Protein AF-0000000075185685 (afdb_homodimer)

Radius of gyration: 18.87 Å; Cα contacts (8 Å, |Δi|>4): 1061; chains: 2; bounding box: 42×55×48 Å

Foldseek 3Di:
DAPDDFDWAWAWAADPVGHIDTPDIDTFDKDADVQWVQKIKTWRFKFAAAPVGPVRVDPDGRSPDFFDCVAQNRQHHQHIKTKMKMKGDAFIKFFFKWGQWFKKKFWADAKKWKAFPVGDIDIDGDGGDIDGDRGGTIMMTRNHRHHMTMIMMMTGHHQADDDPNDGDHIDTHD/DAPDDFDWAWAWAADPVGHIDTPDIDTFDKDADVQWVQKIKTWRFKFAAAPVGPVRVDPDGRSPDFFDCVAQNRQHHQHIKTKMKMKGDAFIKFFFKWGQWFKKKFWADAKKWKAFPVGDIDIDGDGGDIDGDRGGTIMMTRNGRHHMTMIMMMTGHHQADDDPNDGDHIDTHD

Structure (mmCIF, N/CA/C/O backbone):
data_AF-0000000075185685-model_v1
#
loop_
_entity.id
_entity.type
_entity.pdbx_description
1 polymer 'Cupin 2 conserved barrel domain-containing protein'
#
loop_
_atom_site.group_PDB
_atom_site.id
_atom_site.type_symbol
_atom_site.label_atom_id
_atom_site.label_alt_id
_atom_site.label_comp_id
_atom_site.label_asym_id
_atom_site.label_entity_id
_atom_site.label_seq_id
_atom_site.pdbx_PDB_ins_code
_atom_site.Cartn_x
_atom_site.Cartn_y
_atom_site.Cartn_z
_atom_site.occupancy
_atom_site.B_iso_or_equiv
_atom_site.auth_seq_id
_atom_site.auth_comp_id
_atom_site.auth_asym_id
_atom_site.auth_atom_id
_atom_site.pdbx_PDB_model_num
ATOM 1 N N . MET A 1 1 ? -21.812 -13.312 0.637 1 42.25 1 MET A N 1
ATOM 2 C CA . MET A 1 1 ? -21.281 -11.953 0.759 1 42.25 1 MET A CA 1
ATOM 3 C C . MET A 1 1 ? -20.312 -11.852 1.931 1 42.25 1 MET A C 1
ATOM 5 O O . MET A 1 1 ? -20.469 -12.539 2.938 1 42.25 1 MET A O 1
ATOM 9 N N . SER A 1 2 ? -19 -11.391 1.618 1 53.78 2 SER A N 1
ATOM 10 C CA . SER A 1 2 ? -18.062 -11.32 2.725 1 53.78 2 SER A CA 1
ATOM 11 C C . SER A 1 2 ? -18.656 -10.602 3.926 1 53.78 2 SER A C 1
ATOM 13 O O . SER A 1 2 ? -19.391 -9.617 3.77 1 53.78 2 SER A O 1
ATOM 15 N N . GLU A 1 3 ? -18.875 -11.219 5.023 1 59.78 3 GLU A N 1
ATOM 16 C CA . GLU A 1 3 ? -19.234 -10.656 6.324 1 59.78 3 GLU A CA 1
ATOM 17 C C . GLU A 1 3 ? -18.297 -9.508 6.699 1 59.78 3 GLU A C 1
ATOM 19 O O . GLU A 1 3 ? -18.531 -8.797 7.676 1 59.78 3 GLU A O 1
ATOM 24 N N . ALA A 1 4 ? -17.297 -9.422 5.77 1 64.69 4 ALA A N 1
ATOM 25 C CA . ALA A 1 4 ? -16.344 -8.406 6.23 1 64.69 4 ALA A CA 1
ATOM 26 C C . ALA A 1 4 ? -16.906 -7 6.02 1 64.69 4 ALA A C 1
ATOM 28 O O . ALA A 1 4 ? -17.672 -6.762 5.078 1 64.69 4 ALA A O 1
ATOM 29 N N . SER A 1 5 ? -16.797 -6.156 6.969 1 77.81 5 SER A N 1
ATOM 30 C CA . SER A 1 5 ? -17.25 -4.77 6.969 1 77.81 5 SER A CA 1
ATOM 31 C C . SER A 1 5 ? -16.828 -4.047 5.695 1 77.81 5 SER A C 1
ATOM 33 O O . SER A 1 5 ? -15.766 -4.332 5.137 1 77.81 5 SER A O 1
ATOM 35 N N . GLN A 1 6 ? -17.703 -3.234 5.215 1 92.56 6 GLN A N 1
ATOM 36 C CA . GLN A 1 6 ? -17.375 -2.406 4.059 1 92.56 6 GLN A CA 1
ATOM 37 C C . GLN A 1 6 ? -16.188 -1.508 4.348 1 92.56 6 GLN A C 1
ATOM 39 O O . GLN A 1 6 ? -16.047 -0.982 5.457 1 92.56 6 GLN A O 1
ATOM 44 N N . ILE A 1 7 ? -15.266 -1.51 3.412 1 96.31 7 ILE A N 1
ATOM 45 C CA . ILE A 1 7 ? -14.117 -0.63 3.6 1 96.31 7 ILE A CA 1
ATOM 46 C C . ILE A 1 7 ? -14.258 0.596 2.699 1 96.31 7 ILE A C 1
ATOM 48 O O . ILE A 1 7 ? -14.93 0.544 1.668 1 96.31 7 ILE A O 1
ATOM 52 N N . ARG A 1 8 ? -13.609 1.706 3.135 1 98.38 8 ARG A N 1
ATOM 53 C CA . ARG A 1 8 ? -13.766 3.006 2.486 1 98.38 8 ARG A CA 1
ATOM 54 C C . ARG A 1 8 ? -12.461 3.445 1.829 1 98.38 8 ARG A C 1
ATOM 56 O O . ARG A 1 8 ? -11.375 3.041 2.254 1 98.38 8 ARG A O 1
ATOM 63 N N . ARG A 1 9 ? -12.648 4.23 0.804 1 98.81 9 ARG A N 1
ATOM 64 C CA . ARG A 1 9 ? -11.594 5.027 0.184 1 98.81 9 ARG A CA 1
ATOM 65 C C . ARG A 1 9 ? -11.844 6.52 0.39 1 98.81 9 ARG A C 1
ATOM 67 O O . ARG A 1 9 ? -12.914 7.027 0.046 1 98.81 9 ARG A O 1
ATOM 74 N N . ILE A 1 10 ? -10.93 7.145 0.948 1 98.88 10 ILE A N 1
ATOM 75 C CA . ILE A 1 10 ? -10.977 8.594 1.14 1 98.88 10 ILE A CA 1
ATOM 76 C C . ILE A 1 10 ? -9.914 9.258 0.273 1 98.88 10 ILE A C 1
ATOM 78 O O . ILE A 1 10 ? -8.727 8.945 0.379 1 98.88 10 ILE A O 1
ATOM 82 N N . VAL A 1 11 ? -10.344 10.195 -0.604 1 98.88 11 VAL A N 1
ATOM 83 C CA . VAL A 1 11 ? -9.422 10.891 -1.498 1 98.88 11 VAL A CA 1
ATOM 84 C C . VAL A 1 11 ? -9.32 12.359 -1.096 1 98.88 11 VAL A C 1
ATOM 86 O O . VAL A 1 11 ? -10.336 13.031 -0.898 1 98.88 11 VAL A O 1
ATOM 89 N N . THR A 1 12 ? -8.109 12.859 -0.956 1 98.81 12 THR A N 1
ATOM 90 C CA . THR A 1 12 ? -7.914 14.258 -0.604 1 98.81 12 THR A CA 1
ATOM 91 C C . THR A 1 12 ? -7.68 15.102 -1.853 1 98.81 12 THR A C 1
ATOM 93 O O . THR A 1 12 ? -7.469 14.562 -2.941 1 98.81 12 THR A O 1
ATOM 96 N N . CYS A 1 13 ? -7.777 16.328 -1.679 1 98.12 13 CYS A N 1
ATOM 97 C CA . CYS A 1 13 ? -7.508 17.328 -2.713 1 98.12 13 CYS A CA 1
ATOM 98 C C . CYS A 1 13 ? -7.215 18.688 -2.096 1 98.12 13 CYS A C 1
ATOM 100 O O . CYS A 1 13 ? -6.836 18.781 -0.926 1 98.12 13 CYS A O 1
ATOM 102 N N . HIS A 1 14 ? -7.223 19.703 -2.924 1 97.88 14 HIS A N 1
ATOM 103 C CA . HIS A 1 14 ? -7.086 21.094 -2.49 1 97.88 14 HIS A CA 1
ATOM 104 C C . HIS A 1 14 ? -8.234 21.953 -3.016 1 97.88 14 HIS A C 1
ATOM 106 O O . HIS A 1 14 ? -8.703 21.75 -4.141 1 97.88 14 HIS A O 1
ATOM 112 N N . ASP A 1 15 ? -8.656 22.906 -2.223 1 95.75 15 ASP A N 1
ATOM 113 C CA . ASP A 1 15 ? -9.633 23.859 -2.721 1 95.75 15 ASP A CA 1
ATOM 114 C C . ASP A 1 15 ? -8.961 24.953 -3.561 1 95.75 15 ASP A C 1
ATOM 116 O O . ASP A 1 15 ? -7.766 24.875 -3.838 1 95.75 15 ASP A O 1
ATOM 120 N N . SER A 1 16 ? -9.742 25.906 -4.008 1 94.12 16 SER A N 1
ATOM 121 C CA . SER A 1 16 ? -9.234 26.906 -4.938 1 94.12 16 SER A CA 1
ATOM 122 C C . SER A 1 16 ? -8.164 27.781 -4.289 1 94.12 16 SER A C 1
ATOM 124 O O . SER A 1 16 ? -7.367 28.422 -4.984 1 94.12 16 SER A O 1
ATOM 126 N N . GLY A 1 17 ? -8.133 27.812 -2.973 1 94.5 17 GLY A N 1
ATOM 127 C CA . GLY A 1 17 ? -7.129 28.578 -2.254 1 94.5 17 GLY A CA 1
ATOM 128 C C . GLY A 1 17 ? -5.898 27.766 -1.895 1 94.5 17 GLY A C 1
ATOM 129 O O . GLY A 1 17 ? -4.961 28.297 -1.287 1 94.5 17 GLY A O 1
ATOM 130 N N . GLY A 1 18 ? -5.898 26.516 -2.195 1 95.69 18 GLY A N 1
ATOM 131 C CA . GLY A 1 18 ? -4.75 25.672 -1.921 1 95.69 18 GLY A CA 1
ATOM 132 C C . GLY A 1 18 ? -4.836 24.969 -0.583 1 95.69 18 GLY A C 1
ATOM 133 O O . GLY A 1 18 ? -3.883 24.312 -0.159 1 95.69 18 GLY A O 1
ATOM 134 N N . GLN A 1 19 ? -5.906 25.094 0.029 1 97 19 GLN A N 1
ATOM 135 C CA . GLN A 1 19 ? -6.094 24.422 1.307 1 97 19 GLN A CA 1
ATOM 136 C C . GLN A 1 19 ? -6.496 22.969 1.101 1 97 19 GLN A C 1
ATOM 138 O O . GLN A 1 19 ? -7.383 22.672 0.298 1 97 19 GLN A O 1
ATOM 143 N N . GLY A 1 20 ? -5.793 22.062 1.793 1 97.5 20 GLY A N 1
ATOM 144 C CA . GLY A 1 20 ? -6.133 20.656 1.705 1 97.5 20 GLY A CA 1
ATOM 145 C C . GLY A 1 20 ? -7.523 20.344 2.221 1 97.5 20 GLY A C 1
ATOM 146 O O . GLY A 1 20 ? -7.957 20.891 3.236 1 97.5 20 GLY A O 1
ATOM 147 N N . THR A 1 21 ? -8.195 19.516 1.523 1 97.94 21 THR A N 1
ATOM 148 C CA . THR A 1 21 ? -9.547 19.094 1.884 1 97.94 21 THR A CA 1
ATOM 149 C C . THR A 1 21 ? -9.852 17.703 1.341 1 97.94 21 THR A C 1
ATOM 151 O O . THR A 1 21 ? -8.938 16.984 0.915 1 97.94 21 THR A O 1
ATOM 154 N N . ILE A 1 22 ? -11.148 17.234 1.519 1 98.56 22 ILE A N 1
ATOM 155 C CA . ILE A 1 22 ? -11.562 15.906 1.097 1 98.56 22 ILE A CA 1
ATOM 156 C C . ILE A 1 22 ? -12.289 15.992 -0.244 1 98.56 22 ILE A C 1
ATOM 158 O O . ILE A 1 22 ? -13.227 16.766 -0.398 1 98.56 22 ILE A O 1
ATOM 162 N N . GLN A 1 23 ? -11.805 15.258 -1.204 1 98.06 23 GLN A N 1
ATOM 163 C CA . GLN A 1 23 ? -12.469 15.164 -2.498 1 98.06 23 GLN A CA 1
ATOM 164 C C . GLN A 1 23 ? -13.641 14.18 -2.443 1 98.06 23 GLN A C 1
ATOM 166 O O . GLN A 1 23 ? -14.711 14.453 -2.977 1 98.06 23 GLN A O 1
ATOM 171 N N . SER A 1 24 ? -13.438 13.023 -1.88 1 98.5 24 SER A N 1
ATOM 172 C CA . SER A 1 24 ? -14.477 12.008 -1.771 1 98.5 24 SER A CA 1
ATOM 173 C C . SER A 1 24 ? -14.203 11.062 -0.609 1 98.5 24 SER A C 1
ATOM 175 O O . SER A 1 24 ? -13.055 10.93 -0.164 1 98.5 24 SER A O 1
ATOM 177 N N . ASP A 1 25 ? -15.172 10.531 -0.014 1 98.56 25 ASP A N 1
ATOM 178 C CA . ASP A 1 25 ? -15.227 9.508 1.021 1 98.56 25 ASP A CA 1
ATOM 179 C C . ASP A 1 25 ? -16.359 8.516 0.751 1 98.56 25 ASP A C 1
ATOM 181 O O . ASP A 1 25 ? -17.531 8.812 1.008 1 98.56 25 ASP A O 1
ATOM 185 N N . ALA A 1 26 ? -15.961 7.348 0.206 1 98.12 26 ALA A N 1
ATOM 186 C CA . ALA A 1 26 ? -16.984 6.426 -0.27 1 98.12 26 ALA A CA 1
ATOM 187 C C . ALA A 1 26 ? -16.578 4.973 -0.042 1 98.12 26 ALA A C 1
ATOM 189 O O . ALA A 1 26 ? -15.383 4.664 0.012 1 98.12 26 ALA A O 1
ATOM 190 N N . VAL A 1 27 ? -17.594 4.145 0.098 1 97.56 27 VAL A N 1
ATOM 191 C CA . VAL A 1 27 ? -17.344 2.713 0.204 1 97.56 27 VAL A CA 1
ATOM 192 C C . VAL A 1 27 ? -16.797 2.186 -1.123 1 97.56 27 VAL A C 1
ATOM 194 O O . VAL A 1 27 ? -17.188 2.666 -2.191 1 97.56 27 VAL A O 1
ATOM 197 N N . LEU A 1 28 ? -15.883 1.23 -1.03 1 97.56 28 LEU A N 1
ATOM 198 C CA . LEU A 1 28 ? -15.328 0.631 -2.236 1 97.56 28 LEU A CA 1
ATOM 199 C C . LEU A 1 28 ? -16.391 -0.179 -2.98 1 97.56 28 LEU A C 1
ATOM 201 O O . LEU A 1 28 ? -17.25 -0.8 -2.357 1 97.56 28 LEU A O 1
ATOM 205 N N . GLN A 1 29 ? -16.266 -0.154 -4.25 1 95.19 29 GLN A N 1
ATOM 206 C CA . GLN A 1 29 ? -17.125 -0.96 -5.109 1 95.19 29 GLN A CA 1
ATOM 207 C C . GLN A 1 29 ? -16.422 -2.248 -5.535 1 95.19 29 GLN A C 1
ATOM 209 O O . GLN A 1 29 ? -15.414 -2.209 -6.242 1 95.19 29 GLN A O 1
ATOM 214 N N . TRP A 1 30 ? -17.047 -3.361 -5.184 1 96.69 30 TRP A N 1
ATOM 215 C CA . TRP A 1 30 ? -16.422 -4.66 -5.406 1 96.69 30 TRP A CA 1
ATOM 216 C C . TRP A 1 30 ? -16.953 -5.312 -6.68 1 96.69 30 TRP A C 1
ATOM 218 O O . TRP A 1 30 ? -18.125 -5.148 -7.023 1 96.69 30 TRP A O 1
ATOM 228 N N . ALA A 1 31 ? -16.062 -6 -7.352 1 96.12 31 ALA A N 1
ATOM 229 C CA . ALA A 1 31 ? -16.422 -6.84 -8.492 1 96.12 31 ALA A CA 1
ATOM 230 C C . ALA A 1 31 ? -15.742 -8.203 -8.406 1 96.12 31 ALA A C 1
ATOM 232 O O . ALA A 1 31 ? -14.625 -8.312 -7.895 1 96.12 31 ALA A O 1
ATOM 233 N N . ASP A 1 32 ? -16.391 -9.203 -8.945 1 96.38 32 ASP A N 1
ATOM 234 C CA . ASP A 1 32 ? -15.797 -10.531 -9 1 96.38 32 ASP A CA 1
ATOM 235 C C . ASP A 1 32 ? -14.555 -10.539 -9.883 1 96.38 32 ASP A C 1
ATOM 237 O O . ASP A 1 32 ? -14.516 -9.852 -10.906 1 96.38 32 ASP A O 1
ATOM 241 N N . ILE A 1 33 ? -13.555 -11.281 -9.414 1 95.69 33 ILE A N 1
ATOM 242 C CA . ILE A 1 33 ? -12.414 -11.562 -10.281 1 95.69 33 ILE A CA 1
ATOM 243 C C . ILE A 1 33 ? -12.727 -12.75 -11.188 1 95.69 33 ILE A C 1
ATOM 245 O O . ILE A 1 33 ? -12.836 -13.883 -10.719 1 95.69 33 ILE A O 1
ATOM 249 N N . PRO A 1 34 ? -12.82 -12.57 -12.422 1 91.44 34 PRO A N 1
ATOM 250 C CA . PRO A 1 34 ? -13.383 -13.602 -13.297 1 91.44 34 PRO A CA 1
ATOM 251 C C . PRO A 1 34 ? -12.609 -14.914 -13.219 1 91.44 34 PRO A C 1
ATOM 253 O O . PRO A 1 34 ? -13.211 -15.992 -13.242 1 91.44 34 PRO A O 1
ATOM 256 N N . VAL A 1 35 ? -11.344 -14.922 -13.055 1 92.31 35 VAL A N 1
ATOM 257 C CA . VAL A 1 35 ? -10.539 -16.141 -13.141 1 92.31 35 VAL A CA 1
ATOM 258 C C . VAL A 1 35 ? -10.336 -16.719 -11.75 1 92.31 35 VAL A C 1
ATOM 260 O O . VAL A 1 35 ? -9.594 -17.688 -11.578 1 92.31 35 VAL A O 1
ATOM 263 N N . VAL A 1 36 ? -10.922 -16.156 -10.742 1 96.06 36 VAL A N 1
ATOM 264 C CA . VAL A 1 36 ? -10.781 -16.609 -9.359 1 96.06 36 VAL A CA 1
ATOM 265 C C . VAL A 1 36 ? -12.164 -16.875 -8.766 1 96.06 36 VAL A C 1
ATOM 267 O O . VAL A 1 36 ? -12.844 -15.953 -8.32 1 96.06 36 VAL A O 1
ATOM 270 N N . GLN A 1 37 ? -12.57 -18.172 -8.695 1 95.94 37 GLN A N 1
ATOM 271 C CA . GLN A 1 37 ? -13.797 -18.5 -7.98 1 95.94 37 GLN A CA 1
ATOM 272 C C . GLN A 1 37 ? -13.688 -18.109 -6.504 1 95.94 37 GLN A C 1
ATOM 274 O O . GLN A 1 37 ? -12.75 -18.531 -5.816 1 95.94 37 GLN A O 1
ATOM 279 N N . GLY A 1 38 ? -14.578 -17.266 -6.07 1 97.06 38 GLY A N 1
ATOM 280 C CA . GLY A 1 38 ? -14.539 -16.844 -4.684 1 97.06 38 GLY A CA 1
ATOM 281 C C . GLY A 1 38 ? -13.602 -15.664 -4.449 1 97.06 38 GLY A C 1
ATOM 282 O O . GLY A 1 38 ? -13.203 -15.406 -3.316 1 97.06 38 GLY A O 1
ATOM 283 N N . GLY A 1 39 ? -13.195 -15.055 -5.523 1 97.5 39 GLY A N 1
ATOM 284 C CA . GLY A 1 39 ? -12.352 -13.875 -5.426 1 97.5 39 GLY A CA 1
ATOM 285 C C . GLY A 1 39 ? -13.039 -12.602 -5.879 1 97.5 39 GLY A C 1
ATOM 286 O O . GLY A 1 39 ? -13.789 -12.609 -6.859 1 97.5 39 GLY A O 1
ATOM 287 N N . ARG A 1 40 ? -12.867 -11.492 -5.176 1 97 40 ARG A N 1
ATOM 288 C CA . ARG A 1 40 ? -13.352 -10.18 -5.59 1 97 40 ARG A CA 1
ATOM 289 C C . ARG A 1 40 ? -12.281 -9.109 -5.367 1 97 40 ARG A C 1
ATOM 291 O O . ARG A 1 40 ? -11.391 -9.281 -4.535 1 97 40 ARG A O 1
ATOM 298 N N . ALA A 1 41 ? -12.391 -8.078 -6.148 1 97.56 41 ALA A N 1
ATOM 299 C CA . ALA A 1 41 ? -11.445 -6.969 -6.043 1 97.56 41 ALA A CA 1
ATOM 300 C C . ALA A 1 41 ? -12.164 -5.625 -6.141 1 97.56 41 ALA A C 1
ATOM 302 O O . ALA A 1 41 ? -13.273 -5.547 -6.66 1 97.56 41 ALA A O 1
ATOM 303 N N . ALA A 1 42 ? -11.625 -4.598 -5.586 1 97.75 42 ALA A N 1
ATOM 304 C CA . ALA A 1 42 ? -12.086 -3.217 -5.664 1 97.75 42 ALA A CA 1
ATOM 305 C C . ALA A 1 42 ? -10.922 -2.26 -5.902 1 97.75 42 ALA A C 1
ATOM 307 O O . ALA A 1 42 ? -9.984 -2.205 -5.105 1 97.75 42 ALA A O 1
ATOM 308 N N . PRO A 1 43 ? -10.984 -1.507 -6.996 1 98.25 43 PRO A N 1
ATOM 309 C CA . PRO A 1 43 ? -9.906 -0.547 -7.25 1 98.25 43 PRO A CA 1
ATOM 310 C C . PRO A 1 43 ? -9.883 0.592 -6.23 1 98.25 43 PRO A C 1
ATOM 312 O O . PRO A 1 43 ? -10.938 1.062 -5.797 1 98.25 43 PRO A O 1
ATOM 315 N N . ILE A 1 44 ? -8.75 1.011 -5.852 1 98.88 44 ILE A N 1
ATOM 316 C CA . ILE A 1 44 ? -8.586 2.156 -4.961 1 98.88 44 ILE A CA 1
ATOM 317 C C . ILE A 1 44 ? -8.008 3.336 -5.742 1 98.88 44 ILE A C 1
ATOM 319 O O . ILE A 1 44 ? -8.57 4.434 -5.723 1 98.88 44 ILE A O 1
ATOM 323 N N . TRP A 1 45 ? -6.875 3.105 -6.465 1 98.94 45 TRP A N 1
ATOM 324 C CA . TRP A 1 45 ? -6.254 4.191 -7.219 1 98.94 45 TRP A CA 1
ATOM 325 C C . TRP A 1 45 ? -5.246 3.646 -8.227 1 98.94 45 TRP A C 1
ATOM 327 O O . TRP A 1 45 ? -4.516 2.695 -7.938 1 98.94 45 TRP A O 1
ATOM 337 N N . ARG A 1 46 ? -5.211 4.219 -9.391 1 98.81 46 ARG A N 1
ATOM 338 C CA . ARG A 1 46 ? -4.223 3.9 -10.414 1 98.81 46 ARG A CA 1
ATOM 339 C C . ARG A 1 46 ? -3.504 5.156 -10.891 1 98.81 46 ARG A C 1
ATOM 341 O O . ARG A 1 46 ? -4.133 6.188 -11.125 1 98.81 46 ARG A O 1
ATOM 348 N N . THR A 1 47 ? -2.201 5.066 -10.883 1 98.75 47 THR A N 1
ATOM 349 C CA . THR A 1 47 ? -1.431 6.047 -11.641 1 98.75 47 THR A CA 1
ATOM 350 C C . THR A 1 47 ? -1.025 5.488 -13 1 98.75 47 THR A C 1
ATOM 352 O O . THR A 1 47 ? -0.772 4.289 -13.133 1 98.75 47 THR A O 1
ATOM 355 N N . LEU A 1 48 ? -0.912 6.367 -14.008 1 98.12 48 LEU A N 1
ATOM 356 C CA . LEU A 1 48 ? -0.571 5.926 -15.352 1 98.12 48 LEU A CA 1
ATOM 357 C C . LEU A 1 48 ? 0.641 6.684 -15.883 1 98.12 48 LEU A C 1
ATOM 359 O O . LEU A 1 48 ? 0.791 6.852 -17.094 1 98.12 48 LEU A O 1
ATOM 363 N N . ASP A 1 49 ? 1.4 7.242 -15.031 1 97.5 49 ASP A N 1
ATOM 364 C CA . ASP A 1 49 ? 2.645 7.934 -15.359 1 97.5 49 ASP A CA 1
ATOM 365 C C . ASP A 1 49 ? 3.773 7.504 -14.43 1 97.5 49 ASP A C 1
ATOM 367 O O . ASP A 1 49 ? 3.541 6.797 -13.445 1 97.5 49 ASP A O 1
ATOM 371 N N . SER A 1 50 ? 4.996 7.879 -14.859 1 96.75 50 SER A N 1
ATOM 372 C CA . SER A 1 50 ? 6.172 7.523 -14.07 1 96.75 50 SER A CA 1
ATOM 373 C C . SER A 1 50 ? 6.262 8.367 -12.805 1 96.75 50 SER A C 1
ATOM 375 O O . SER A 1 50 ? 5.367 9.172 -12.523 1 96.75 50 SER A O 1
ATOM 377 N N . LEU A 1 51 ? 7.223 8.047 -11.852 1 97.69 51 LEU A N 1
ATOM 378 C CA . LEU A 1 51 ? 7.512 8.859 -10.672 1 97.69 51 LEU A CA 1
ATOM 379 C C . LEU A 1 51 ? 8.516 9.953 -11 1 97.69 51 LEU A C 1
ATOM 381 O O . LEU A 1 51 ? 9.484 9.719 -11.727 1 97.69 51 LEU A O 1
ATOM 385 N N . PRO A 1 52 ? 8.406 11.062 -10.539 1 98.12 52 PRO A N 1
ATOM 386 C CA . PRO A 1 52 ? 7.297 11.547 -9.719 1 98.12 52 PRO A CA 1
ATOM 387 C C . PRO A 1 52 ? 5.996 11.68 -10.508 1 98.12 52 PRO A C 1
ATOM 389 O O . PRO A 1 52 ? 6 12.18 -11.633 1 98.12 52 PRO A O 1
ATOM 392 N N . THR A 1 53 ? 4.855 11.172 -9.969 1 98.69 53 THR A N 1
ATOM 393 C CA . THR A 1 53 ? 3.555 11.25 -10.617 1 98.69 53 THR A CA 1
ATOM 394 C C . THR A 1 53 ? 2.996 12.672 -10.547 1 98.69 53 THR A C 1
ATOM 396 O O . THR A 1 53 ? 3.332 13.43 -9.633 1 98.69 53 THR A O 1
ATOM 399 N N . ASN A 1 54 ? 2.18 13.023 -11.43 1 98.38 54 ASN A N 1
ATOM 400 C CA . ASN A 1 54 ? 1.535 14.336 -11.422 1 98.38 54 ASN A CA 1
ATOM 401 C C . ASN A 1 54 ? 0.113 14.25 -10.867 1 98.38 54 ASN A C 1
ATOM 403 O O . ASN A 1 54 ? -0.675 15.18 -11.039 1 98.38 54 ASN A O 1
ATOM 407 N N . ASP A 1 55 ? -0.295 13.188 -10.25 1 98.44 55 ASP A N 1
ATOM 408 C CA . ASP A 1 55 ? -1.669 12.969 -9.812 1 98.44 55 ASP A CA 1
ATOM 409 C C . ASP A 1 55 ? -2.094 14.008 -8.773 1 98.44 55 ASP A C 1
ATOM 411 O O . ASP A 1 55 ? -3.285 14.281 -8.617 1 98.44 55 ASP A O 1
ATOM 415 N N . ASN A 1 56 ? -1.156 14.617 -8.062 1 97.94 56 ASN A N 1
ATOM 416 C CA . ASN A 1 56 ? -1.489 15.641 -7.082 1 97.94 56 ASN A CA 1
ATOM 417 C C . ASN A 1 56 ? -2.141 16.859 -7.734 1 97.94 56 ASN A C 1
ATOM 419 O O . ASN A 1 56 ? -2.777 17.656 -7.059 1 97.94 56 ASN A O 1
ATOM 423 N N . ASN A 1 57 ? -1.876 17.016 -9.008 1 97.62 57 ASN A N 1
ATOM 424 C CA . ASN A 1 57 ? -2.346 18.188 -9.719 1 97.62 57 ASN A CA 1
ATOM 425 C C . ASN A 1 57 ? -3.445 17.844 -10.719 1 97.62 57 ASN A C 1
ATOM 427 O O . ASN A 1 57 ? -3.697 18.609 -11.656 1 97.62 57 ASN A O 1
ATOM 431 N N . SER A 1 58 ? -4.023 16.688 -10.578 1 96.25 58 SER A N 1
ATOM 432 C CA . SER A 1 58 ? -5.121 16.234 -11.422 1 96.25 58 SER A CA 1
ATOM 433 C C . SER A 1 58 ? -6.414 16.094 -10.625 1 96.25 58 SER A C 1
ATOM 435 O O . SER A 1 58 ? -6.398 15.617 -9.492 1 96.25 58 SER A O 1
ATOM 437 N N . SER A 1 59 ? -7.504 16.484 -11.125 1 94.69 59 SER A N 1
ATOM 438 C CA . SER A 1 59 ? -8.797 16.312 -10.477 1 94.69 59 SER A CA 1
ATOM 439 C C . SER A 1 59 ? -9.43 14.969 -10.852 1 94.69 59 SER A C 1
ATOM 441 O O . SER A 1 59 ? -10.461 14.586 -10.289 1 94.69 59 SER A O 1
ATOM 443 N N . GLU A 1 60 ? -8.852 14.289 -11.812 1 97.19 60 GLU A N 1
ATOM 444 C CA . GLU A 1 60 ? -9.359 12.977 -12.219 1 97.19 60 GLU A CA 1
ATOM 445 C C . GLU A 1 60 ? -9.305 11.984 -11.062 1 97.19 60 GLU A C 1
ATOM 447 O O . GLU A 1 60 ? -8.336 11.953 -10.305 1 97.19 60 GLU A O 1
ATOM 452 N N . ASP A 1 61 ? -10.406 11.18 -11 1 98.19 61 ASP A N 1
ATOM 453 C CA . ASP A 1 61 ? -10.406 10.109 -10.008 1 98.19 61 ASP A CA 1
ATOM 454 C C . ASP A 1 61 ? -9.602 8.906 -10.5 1 98.19 61 ASP A C 1
ATOM 456 O O . ASP A 1 61 ? -10.062 8.156 -11.359 1 98.19 61 ASP A O 1
ATOM 460 N N . GLY A 1 62 ? -8.484 8.727 -9.938 1 98.5 62 GLY A N 1
ATOM 461 C CA . GLY A 1 62 ? -7.625 7.633 -10.344 1 98.5 62 GLY A CA 1
ATOM 462 C C . GLY A 1 62 ? -8.25 6.266 -10.117 1 98.5 62 GLY A C 1
ATOM 463 O O . GLY A 1 62 ? -7.809 5.273 -10.695 1 98.5 62 GLY A O 1
ATOM 464 N N . GLY A 1 63 ? -9.195 6.195 -9.203 1 98.19 63 GLY A N 1
ATOM 465 C CA . GLY A 1 63 ? -9.891 4.941 -8.961 1 98.19 63 GLY A CA 1
ATOM 466 C C . GLY A 1 63 ? -10.766 4.508 -10.117 1 98.19 63 GLY A C 1
ATOM 467 O O . GLY A 1 63 ? -11.195 3.355 -10.18 1 98.19 63 GLY A O 1
ATOM 468 N N . GLN A 1 64 ? -11.008 5.395 -11.055 1 97.56 64 GLN A N 1
ATOM 469 C CA . GLN A 1 64 ? -11.891 5.105 -12.18 1 97.56 64 GLN A CA 1
ATOM 470 C C . GLN A 1 64 ? -11.094 4.816 -13.445 1 97.56 64 GLN A C 1
ATOM 472 O O . GLN A 1 64 ? -11.672 4.504 -14.492 1 97.56 64 GLN A O 1
ATOM 477 N N . ARG A 1 65 ? -9.773 4.887 -13.391 1 97.94 65 ARG A N 1
ATOM 478 C CA . ARG A 1 65 ? -8.945 4.617 -14.555 1 97.94 65 ARG A CA 1
ATOM 479 C C . ARG A 1 65 ? -8.953 3.133 -14.906 1 97.94 65 ARG A C 1
ATOM 481 O O . ARG A 1 65 ? -8.938 2.283 -14.008 1 97.94 65 ARG A O 1
ATOM 488 N N . SER A 1 66 ? -8.844 2.9 -16.203 1 96.69 66 SER A N 1
ATOM 489 C CA . SER A 1 66 ? -8.812 1.521 -16.672 1 96.69 66 SER A CA 1
ATOM 490 C C . SER A 1 66 ? -7.383 1.074 -16.969 1 96.69 66 SER A C 1
ATOM 492 O O . SER A 1 66 ? -6.523 1.896 -17.297 1 96.69 66 SER A O 1
ATOM 494 N N . LEU A 1 67 ? -7.227 -0.145 -16.828 1 97 67 LEU A N 1
ATOM 495 C CA . LEU A 1 67 ? -5.973 -0.778 -17.219 1 97 67 LEU A CA 1
ATOM 496 C C . LEU A 1 67 ? -6.148 -1.583 -18.5 1 97 67 LEU A C 1
ATOM 498 O O . LEU A 1 67 ? -7.191 -2.209 -18.719 1 97 67 LEU A O 1
ATOM 502 N N . ASP A 1 68 ? -5.137 -1.543 -19.344 1 96.25 68 ASP A N 1
ATOM 503 C CA . ASP A 1 68 ? -5.105 -2.363 -20.562 1 96.25 68 ASP A CA 1
ATOM 504 C C . ASP A 1 68 ? -4.965 -3.844 -20.219 1 96.25 68 ASP A C 1
ATOM 506 O O . ASP A 1 68 ? -3.955 -4.258 -19.641 1 96.25 68 ASP A O 1
ATOM 510 N N . PRO A 1 69 ? -5.926 -4.699 -20.547 1 93.94 69 PRO A N 1
ATOM 511 C CA . PRO A 1 69 ? -5.883 -6.113 -20.172 1 93.94 69 PRO A CA 1
ATOM 512 C C . PRO A 1 69 ? -4.723 -6.863 -20.812 1 93.94 69 PRO A C 1
ATOM 514 O O . PRO A 1 69 ? -4.355 -7.949 -20.375 1 93.94 69 PRO A O 1
ATOM 517 N N . SER A 1 70 ? -4.145 -6.277 -21.891 1 94.75 70 SER A N 1
ATOM 518 C CA . SER A 1 70 ? -3.064 -6.949 -22.609 1 94.75 70 SER A CA 1
ATOM 519 C C . SER A 1 70 ? -1.719 -6.699 -21.938 1 94.75 70 SER A C 1
ATOM 521 O O . SER A 1 70 ? -0.724 -7.352 -22.266 1 94.75 70 SER A O 1
ATOM 523 N N . ILE A 1 71 ? -1.732 -5.75 -21.031 1 95.62 71 ILE A N 1
ATOM 524 C CA . ILE A 1 71 ? -0.503 -5.395 -20.344 1 95.62 71 ILE A CA 1
ATOM 525 C C . ILE A 1 71 ? -0.506 -6.012 -18.938 1 95.62 71 ILE A C 1
ATOM 527 O O . ILE A 1 71 ? -1.41 -5.754 -18.141 1 95.62 71 ILE A O 1
ATOM 531 N N . ASN A 1 72 ? 0.504 -6.832 -18.609 1 97.06 72 ASN A N 1
ATOM 532 C CA . ASN A 1 72 ? 0.686 -7.398 -17.281 1 97.06 72 ASN A CA 1
ATOM 533 C C . ASN A 1 72 ? -0.583 -8.094 -16.781 1 97.06 72 ASN A C 1
ATOM 535 O O . ASN A 1 72 ? -0.977 -7.926 -15.633 1 97.06 72 ASN A O 1
ATOM 539 N N . ILE A 1 73 ? -1.249 -8.789 -17.719 1 94.75 73 ILE A N 1
ATOM 540 C CA . ILE A 1 73 ? -2.453 -9.578 -17.484 1 94.75 73 ILE A CA 1
ATOM 541 C C . ILE A 1 73 ? -3.551 -8.688 -16.906 1 94.75 73 ILE A C 1
ATOM 543 O O . ILE A 1 73 ? -4.383 -9.141 -16.125 1 94.75 73 ILE A O 1
ATOM 547 N N . GLY A 1 74 ? -3.379 -7.375 -17.141 1 95.94 74 GLY A N 1
ATOM 548 C CA . GLY A 1 74 ? -4.418 -6.418 -16.797 1 95.94 74 GLY A CA 1
ATOM 549 C C . GLY A 1 74 ? -4.312 -5.93 -15.359 1 95.94 74 GLY A C 1
ATOM 550 O O . GLY A 1 74 ? -5.23 -5.285 -14.844 1 95.94 74 GLY A O 1
ATOM 551 N N . LEU A 1 75 ? -3.234 -6.164 -14.672 1 96.94 75 LEU A N 1
ATOM 552 C CA . LEU A 1 75 ? -3.158 -5.867 -13.242 1 96.94 75 LEU A CA 1
ATOM 553 C C . LEU A 1 75 ? -2.309 -4.625 -12.992 1 96.94 75 LEU A C 1
ATOM 555 O O . LEU A 1 75 ? -2.494 -3.938 -11.984 1 96.94 75 LEU A O 1
ATOM 559 N N . VAL A 1 76 ? -1.368 -4.371 -13.859 1 97.62 76 VAL A N 1
ATOM 560 C CA . VAL A 1 76 ? -0.434 -3.271 -13.633 1 97.62 76 VAL A CA 1
ATOM 561 C C . VAL A 1 76 ? -0.181 -2.533 -14.945 1 97.62 76 VAL A C 1
ATOM 563 O O . VAL A 1 76 ? 0.017 -3.16 -15.992 1 97.62 76 VAL A O 1
ATOM 566 N N . PRO A 1 77 ? -0.231 -1.237 -14.93 1 97.94 77 PRO A N 1
ATOM 567 C CA . PRO A 1 77 ? 0.114 -0.506 -16.156 1 97.94 77 PRO A CA 1
ATOM 568 C C . PRO A 1 77 ? 1.587 -0.649 -16.531 1 97.94 77 PRO A C 1
ATOM 570 O O . PRO A 1 77 ? 2.402 -1.069 -15.703 1 97.94 77 PRO A O 1
ATOM 573 N N . SER A 1 78 ? 1.891 -0.336 -17.812 1 96.06 78 SER A N 1
ATOM 574 C CA . SER A 1 78 ? 3.279 -0.418 -18.25 1 96.06 78 SER A CA 1
ATOM 575 C C . SER A 1 78 ? 4.16 0.577 -17.5 1 96.06 78 SER A C 1
ATOM 577 O O . SER A 1 78 ? 5.344 0.32 -17.281 1 96.06 78 SER A O 1
ATOM 579 N N . ASN A 1 79 ? 3.576 1.667 -17.219 1 97.31 79 ASN A N 1
ATOM 580 C CA . ASN A 1 79 ? 4.215 2.746 -16.469 1 97.31 79 ASN A CA 1
ATOM 581 C C . ASN A 1 79 ? 3.262 3.365 -15.453 1 97.31 79 ASN A C 1
ATOM 583 O O . ASN A 1 79 ? 2.424 4.195 -15.812 1 97.31 79 ASN A O 1
ATOM 587 N N . GLY A 1 80 ? 3.414 3.031 -14.227 1 98.5 80 GLY A N 1
ATOM 588 C CA . GLY A 1 80 ? 2.521 3.533 -13.188 1 98.5 80 GLY A CA 1
ATOM 589 C C . GLY A 1 80 ? 2.305 2.545 -12.055 1 98.5 80 GLY A C 1
ATOM 590 O O . GLY A 1 80 ? 3.189 1.746 -11.75 1 98.5 80 GLY A O 1
ATOM 591 N N . SER A 1 81 ? 1.188 2.732 -11.336 1 98.81 81 SER A N 1
ATOM 592 C CA . SER A 1 81 ? 0.888 1.889 -10.18 1 98.81 81 SER A CA 1
ATOM 593 C C . SER A 1 81 ? -0.592 1.521 -10.141 1 98.81 81 SER A C 1
ATOM 595 O O . SER A 1 81 ? -1.41 2.131 -10.828 1 98.81 81 SER A O 1
ATOM 597 N N . ASN A 1 82 ? -0.895 0.471 -9.469 1 98.88 82 ASN A N 1
ATOM 598 C CA . ASN A 1 82 ? -2.258 0.04 -9.18 1 98.88 82 ASN A CA 1
ATOM 599 C C . ASN A 1 82 ? -2.43 -0.33 -7.711 1 98.88 82 ASN A C 1
ATOM 601 O O . ASN A 1 82 ? -1.77 -1.246 -7.215 1 98.88 82 ASN A O 1
ATOM 605 N N . CYS A 1 83 ? -3.205 0.428 -6.98 1 98.94 83 CYS A N 1
ATOM 606 C CA . CYS A 1 83 ? -3.643 0.086 -5.633 1 98.94 83 CYS A CA 1
ATOM 607 C C . CYS A 1 83 ? -5.055 -0.49 -5.648 1 98.94 83 CYS A C 1
ATOM 609 O O . CYS A 1 83 ? -5.98 0.142 -6.156 1 98.94 83 CYS A O 1
ATOM 611 N N . SER A 1 84 ? -5.242 -1.682 -5.07 1 98.81 84 SER A N 1
ATOM 612 C CA . SER A 1 84 ? -6.523 -2.377 -5.105 1 98.81 84 SER A CA 1
ATOM 613 C C . SER A 1 84 ? -6.723 -3.24 -3.865 1 98.81 84 SER A C 1
ATOM 615 O O . SER A 1 84 ? -5.754 -3.738 -3.287 1 98.81 84 SER A O 1
ATOM 617 N N . ALA A 1 85 ? -7.949 -3.352 -3.42 1 98.69 85 ALA A N 1
ATOM 618 C CA . ALA A 1 85 ? -8.289 -4.316 -2.379 1 98.69 85 ALA A CA 1
ATOM 619 C C . ALA A 1 85 ? -8.758 -5.637 -2.988 1 98.69 85 ALA A C 1
ATOM 621 O O . ALA A 1 85 ? -9.445 -5.645 -4.012 1 98.69 85 ALA A O 1
ATOM 622 N N . THR A 1 86 ? -8.391 -6.758 -2.391 1 98.38 86 THR A N 1
ATOM 623 C CA . THR A 1 86 ? -8.773 -8.094 -2.824 1 98.38 86 THR A CA 1
ATOM 624 C C . THR A 1 86 ? -9.352 -8.891 -1.661 1 98.38 86 THR A C 1
ATOM 626 O O . THR A 1 86 ? -8.859 -8.805 -0.535 1 98.38 86 THR A O 1
ATOM 629 N N . GLU A 1 87 ? -10.352 -9.641 -1.935 1 98 87 GLU A N 1
ATOM 630 C CA . GLU A 1 87 ? -10.914 -10.602 -0.99 1 98 87 GLU A CA 1
ATOM 631 C C . GLU A 1 87 ? -10.953 -12.008 -1.593 1 98 87 GLU A C 1
ATOM 633 O O . GLU A 1 87 ? -11.211 -12.164 -2.787 1 98 87 GLU A O 1
ATOM 638 N N . LEU A 1 88 ? -10.688 -12.93 -0.777 1 98.19 88 LEU A N 1
ATOM 639 C CA . LEU A 1 88 ? -10.805 -14.336 -1.141 1 98.19 88 LEU A CA 1
ATOM 640 C C . LEU A 1 88 ? -11.719 -15.07 -0.168 1 98.19 88 LEU A C 1
ATOM 642 O O . LEU A 1 88 ? -11.547 -14.969 1.049 1 98.19 88 LEU A O 1
ATOM 646 N N . ALA A 1 89 ? -12.672 -15.812 -0.684 1 97.69 89 ALA A N 1
ATOM 647 C CA . ALA A 1 89 ? -13.586 -16.609 0.123 1 97.69 89 ALA A CA 1
ATOM 648 C C . ALA A 1 89 ? -12.859 -17.766 0.806 1 97.69 89 ALA A C 1
ATOM 650 O O . ALA A 1 89 ? -11.742 -18.125 0.412 1 97.69 89 ALA A O 1
ATOM 651 N N . PRO A 1 90 ? -13.508 -18.297 1.852 1 97.88 90 PRO A N 1
ATOM 652 C CA . PRO A 1 90 ? -12.922 -19.484 2.48 1 97.88 90 PRO A CA 1
ATOM 653 C C . PRO A 1 90 ? -12.617 -20.594 1.475 1 97.88 90 PRO A C 1
ATOM 655 O O . PRO A 1 90 ? -13.477 -20.969 0.683 1 97.88 90 PRO A O 1
ATOM 658 N N . GLY A 1 91 ? -11.344 -20.969 1.451 1 98.25 91 GLY A N 1
ATOM 659 C CA . GLY A 1 91 ? -10.938 -22.094 0.622 1 98.25 91 GLY A CA 1
ATOM 660 C C . GLY A 1 91 ? -10.539 -21.672 -0.784 1 98.25 91 GLY A C 1
ATOM 661 O O . GLY A 1 91 ? -9.992 -22.484 -1.54 1 98.25 91 GLY A O 1
ATOM 662 N N . ALA A 1 92 ? -10.781 -20.469 -1.19 1 98.25 92 ALA A N 1
ATOM 663 C CA . ALA A 1 92 ? -10.508 -20.031 -2.553 1 98.25 92 ALA A CA 1
ATOM 664 C C . ALA A 1 92 ? -9.008 -19.891 -2.799 1 98.25 92 ALA A C 1
ATOM 666 O O . ALA A 1 92 ? -8.242 -19.625 -1.871 1 98.25 92 ALA A O 1
ATOM 667 N N . VAL A 1 93 ? -8.57 -20.125 -4.012 1 98.31 93 VAL A N 1
ATOM 668 C CA . VAL A 1 93 ? -7.18 -20.047 -4.445 1 98.31 93 VAL A CA 1
ATOM 669 C C . VAL A 1 93 ? -7.086 -19.25 -5.746 1 98.31 93 VAL A C 1
ATOM 671 O O . VAL A 1 93 ? -7.918 -19.406 -6.641 1 98.31 93 VAL A O 1
ATOM 674 N N . THR A 1 94 ? -6.148 -18.344 -5.812 1 98.25 94 THR A N 1
ATOM 675 C CA . THR A 1 94 ? -5.895 -17.656 -7.07 1 98.25 94 THR A CA 1
ATOM 676 C C . THR A 1 94 ? -5.07 -18.531 -8.008 1 98.25 94 THR A C 1
ATOM 678 O O . THR A 1 94 ? -4.344 -19.422 -7.559 1 98.25 94 THR A O 1
ATOM 681 N N . PRO A 1 95 ? -5.16 -18.266 -9.328 1 97.69 95 PRO A N 1
ATOM 682 C CA . PRO A 1 95 ? -4.207 -18.938 -10.211 1 97.69 95 PRO A CA 1
ATOM 683 C C . PRO A 1 95 ? -2.762 -18.5 -9.969 1 97.69 95 PRO A C 1
ATOM 685 O O . PRO A 1 95 ? -2.52 -17.391 -9.508 1 97.69 95 PRO A O 1
ATOM 688 N N . MET A 1 96 ? -1.865 -19.469 -10.242 1 97.94 96 MET A N 1
ATOM 689 C CA . MET A 1 96 ? -0.461 -19.078 -10.297 1 97.94 96 MET A CA 1
ATOM 690 C C . MET A 1 96 ? -0.243 -18 -11.344 1 97.94 96 MET A C 1
ATOM 692 O O . MET A 1 96 ? -0.685 -18.141 -12.492 1 97.94 96 MET A O 1
ATOM 696 N N . HIS A 1 97 ? 0.458 -16.844 -10.992 1 98.31 97 HIS A N 1
ATOM 697 C CA . HIS A 1 97 ? 0.597 -15.734 -11.93 1 98.31 97 HIS A CA 1
ATOM 698 C C . HIS A 1 97 ? 1.857 -14.922 -11.648 1 98.31 97 HIS A C 1
ATOM 700 O O . HIS A 1 97 ? 2.467 -15.07 -10.586 1 98.31 97 HIS A O 1
ATOM 706 N N . ARG A 1 98 ? 2.301 -14.219 -12.602 1 98.12 98 ARG A N 1
ATOM 707 C CA . ARG A 1 98 ? 3.434 -13.297 -12.547 1 98.12 98 ARG A CA 1
ATOM 708 C C . ARG A 1 98 ? 3.143 -12.016 -13.32 1 98.12 98 ARG A C 1
ATOM 710 O O . ARG A 1 98 ? 2.578 -12.062 -14.414 1 98.12 98 ARG A O 1
ATOM 717 N N . THR A 1 99 ? 3.396 -10.906 -12.703 1 98.31 99 THR A N 1
ATOM 718 C CA . THR A 1 99 ? 3.42 -9.609 -13.367 1 98.31 99 THR A CA 1
ATOM 719 C C . THR A 1 99 ? 4.824 -9.016 -13.336 1 98.31 99 THR A C 1
ATOM 721 O O . THR A 1 99 ? 5.648 -9.391 -12.508 1 98.31 99 THR A O 1
ATOM 724 N N . SER A 1 100 ? 5.137 -8.148 -14.336 1 98.5 100 SER A N 1
ATOM 725 C CA . SER A 1 100 ? 6.316 -7.293 -14.227 1 98.5 100 SER A CA 1
ATOM 726 C C . SER A 1 100 ? 6.055 -6.098 -13.32 1 98.5 100 SER A C 1
ATOM 728 O O . SER A 1 100 ? 5.879 -4.977 -13.797 1 98.5 100 SER A O 1
ATOM 730 N N . SER A 1 101 ? 6.07 -6.367 -12.023 1 98.75 101 SER A N 1
ATOM 731 C CA . SER A 1 101 ? 5.773 -5.367 -11 1 98.75 101 SER A CA 1
ATOM 732 C C . SER A 1 101 ? 6.492 -5.684 -9.695 1 98.75 101 SER A C 1
ATOM 734 O O . SER A 1 101 ? 6.934 -6.816 -9.484 1 98.75 101 SER A O 1
ATOM 736 N N . LEU A 1 102 ? 6.801 -4.68 -8.992 1 98.88 102 LEU A N 1
ATOM 737 C CA . LEU A 1 102 ? 7.094 -4.766 -7.566 1 98.88 102 LEU A CA 1
ATOM 738 C C . LEU A 1 102 ? 5.836 -4.52 -6.738 1 98.88 102 LEU A C 1
ATOM 740 O O . LEU A 1 102 ? 5.262 -3.43 -6.781 1 98.88 102 LEU A O 1
ATOM 744 N N . ASP A 1 103 ? 5.359 -5.574 -5.965 1 98.88 103 ASP A N 1
ATOM 745 C CA . ASP A 1 103 ? 4.086 -5.465 -5.258 1 98.88 103 ASP A CA 1
ATOM 746 C C . ASP A 1 103 ? 4.301 -5.348 -3.752 1 98.88 103 ASP A C 1
ATOM 748 O O . ASP A 1 103 ? 5.203 -5.984 -3.197 1 98.88 103 ASP A O 1
ATOM 752 N N . TYR A 1 104 ? 3.543 -4.551 -3.104 1 98.94 104 TYR A N 1
ATOM 753 C CA . TYR A 1 104 ? 3.293 -4.617 -1.667 1 98.94 104 TYR A CA 1
ATOM 754 C C . TYR A 1 104 ? 1.926 -5.227 -1.379 1 98.94 104 TYR A C 1
ATOM 756 O O . TYR A 1 104 ? 0.894 -4.609 -1.655 1 98.94 104 TYR A O 1
ATOM 764 N N . ASP A 1 105 ? 1.859 -6.445 -0.917 1 98.94 105 ASP A N 1
ATOM 765 C CA . ASP A 1 105 ? 0.624 -7.129 -0.55 1 98.94 105 ASP A CA 1
ATOM 766 C C . ASP A 1 105 ? 0.424 -7.129 0.963 1 98.94 105 ASP A C 1
ATOM 768 O O . ASP A 1 105 ? 1.125 -7.84 1.688 1 98.94 105 ASP A O 1
ATOM 772 N N . ILE A 1 106 ? -0.509 -6.367 1.429 1 98.94 106 ILE A N 1
ATOM 773 C CA . ILE A 1 106 ? -0.674 -6.035 2.84 1 98.94 106 ILE A CA 1
ATOM 774 C C . ILE A 1 106 ? -1.939 -6.699 3.381 1 98.94 106 ILE A C 1
ATOM 776 O O . ILE A 1 106 ? -3.053 -6.305 3.027 1 98.94 106 ILE A O 1
ATOM 780 N N . LEU A 1 107 ? -1.8 -7.691 4.23 1 98.81 107 LEU A N 1
ATOM 781 C CA . LEU A 1 107 ? -2.957 -8.336 4.84 1 98.81 107 LEU A CA 1
ATOM 782 C C . LEU A 1 107 ? -3.711 -7.363 5.738 1 98.81 107 LEU A C 1
ATOM 784 O O . LEU A 1 107 ? -3.1 -6.656 6.543 1 98.81 107 LEU A O 1
ATOM 788 N N . VAL A 1 108 ? -5.039 -7.355 5.605 1 97.94 108 VAL A N 1
ATOM 789 C CA . VAL A 1 108 ? -5.77 -6.422 6.461 1 97.94 108 VAL A CA 1
ATOM 790 C C . VAL A 1 108 ? -6.824 -7.18 7.266 1 97.94 108 VAL A C 1
ATOM 792 O O . VAL A 1 108 ? -7.27 -6.707 8.312 1 97.94 108 VAL A O 1
ATOM 795 N N . HIS A 1 109 ? -7.262 -8.297 6.828 1 96.94 109 HIS A N 1
ATOM 796 C CA . HIS A 1 109 ? -8.25 -9.102 7.535 1 96.94 109 HIS A CA 1
ATOM 797 C C . HIS A 1 109 ? -8.062 -10.586 7.23 1 96.94 109 HIS A C 1
ATOM 799 O O . HIS A 1 109 ? -7.773 -10.961 6.094 1 96.94 109 HIS A O 1
ATOM 805 N N . GLY A 1 110 ? -8.258 -11.438 8.211 1 96.75 110 GLY A N 1
ATOM 806 C CA . GLY A 1 110 ? -8.148 -12.875 8.031 1 96.75 110 GLY A CA 1
ATOM 807 C C . GLY A 1 110 ? -6.719 -13.352 7.875 1 96.75 110 GLY A C 1
ATOM 808 O O . GLY A 1 110 ? -5.809 -12.828 8.523 1 96.75 110 GLY A O 1
ATOM 809 N N . GLN A 1 111 ? -6.645 -14.453 7.156 1 98.25 111 GLN A N 1
ATOM 810 C CA . GLN A 1 111 ? -5.359 -15.086 6.867 1 98.25 111 GLN A CA 1
ATOM 811 C C . GLN A 1 111 ? -5.246 -15.453 5.391 1 98.25 111 GLN A C 1
ATOM 813 O O . GLN A 1 111 ? -6.258 -15.656 4.719 1 98.25 111 GLN A O 1
ATOM 818 N N . VAL A 1 112 ? -4.043 -15.508 4.953 1 98.81 112 VAL A N 1
ATOM 819 C CA . VAL A 1 112 ? -3.812 -15.938 3.578 1 98.81 112 VAL A CA 1
ATOM 820 C C . VAL A 1 112 ? -2.479 -16.672 3.484 1 98.81 112 VAL A C 1
ATOM 822 O O . VAL A 1 112 ? -1.552 -16.391 4.25 1 98.81 112 VAL A O 1
ATOM 825 N N . VAL A 1 113 ? -2.398 -17.609 2.629 1 98.94 113 VAL A N 1
ATOM 826 C CA . VAL A 1 113 ? -1.17 -18.359 2.375 1 98.94 113 VAL A CA 1
ATOM 827 C C . VAL A 1 113 ? -0.581 -17.938 1.028 1 98.94 113 VAL A C 1
ATOM 829 O O . VAL A 1 113 ? -1.268 -17.984 0.005 1 98.94 113 VAL A O 1
ATOM 832 N N . LEU A 1 114 ? 0.653 -17.516 1.064 1 98.94 114 LEU A N 1
ATOM 833 C CA . LEU A 1 114 ? 1.435 -17.312 -0.151 1 98.94 114 LEU A CA 1
ATOM 834 C C . LEU A 1 114 ? 1.977 -18.641 -0.673 1 98.94 114 LEU A C 1
ATOM 836 O O . LEU A 1 114 ? 2.65 -19.375 0.057 1 98.94 114 LEU A O 1
ATOM 840 N N . LEU A 1 115 ? 1.642 -18.938 -1.914 1 98.81 115 LEU A N 1
ATOM 841 C CA . LEU A 1 115 ? 2.156 -20.109 -2.596 1 98.81 115 LEU A CA 1
ATOM 842 C C . LEU A 1 115 ? 3.201 -19.734 -3.637 1 98.81 115 LEU A C 1
ATOM 844 O O . LEU A 1 115 ? 2.895 -19.016 -4.598 1 98.81 115 LEU A O 1
ATOM 848 N N . MET A 1 116 ? 4.418 -20.266 -3.473 1 98.62 116 MET A N 1
ATOM 849 C CA . MET A 1 116 ? 5.488 -19.938 -4.418 1 98.62 116 MET A CA 1
ATOM 850 C C . MET A 1 116 ? 5.664 -21.062 -5.438 1 98.62 116 MET A C 1
ATOM 852 O O . MET A 1 116 ? 5.242 -22.203 -5.199 1 98.62 116 MET A O 1
ATOM 856 N N . GLU A 1 117 ? 6.332 -20.719 -6.43 1 96.56 117 GLU A N 1
ATOM 857 C CA . GLU A 1 117 ? 6.598 -21.625 -7.539 1 96.56 117 GLU A CA 1
ATOM 858 C C . GLU A 1 117 ? 7.383 -22.844 -7.07 1 96.56 117 GLU A C 1
ATOM 860 O O . GLU A 1 117 ? 7.172 -23.953 -7.57 1 96.56 117 GLU A O 1
ATOM 865 N N . ASP A 1 118 ? 8.227 -22.672 -6.23 1 97.62 118 ASP A N 1
ATOM 866 C CA . ASP A 1 118 ? 9.125 -23.734 -5.805 1 97.62 118 ASP A CA 1
ATOM 867 C C . ASP A 1 118 ? 8.461 -24.625 -4.754 1 97.62 118 ASP A C 1
ATOM 869 O O . ASP A 1 118 ? 9.109 -25.484 -4.164 1 97.62 118 ASP A O 1
ATOM 873 N N . GLY A 1 119 ? 7.227 -2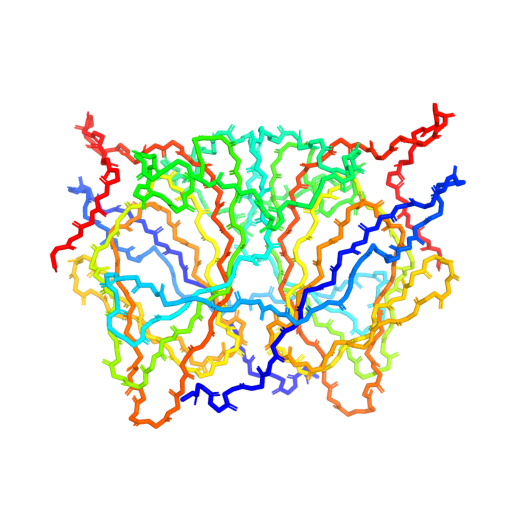4.328 -4.414 1 97.94 119 GLY A N 1
ATOM 874 C CA . GLY A 1 119 ? 6.496 -25.125 -3.447 1 97.94 119 GLY A CA 1
ATOM 875 C C . GLY A 1 119 ? 6.504 -24.531 -2.053 1 97.94 119 GLY A C 1
ATOM 876 O O . GLY A 1 119 ? 5.77 -24.984 -1.174 1 97.94 119 GLY A O 1
ATOM 877 N N . THR A 1 120 ? 7.32 -23.5 -1.816 1 98.19 120 THR A N 1
ATOM 878 C CA . THR A 1 120 ? 7.336 -22.828 -0.521 1 98.19 120 THR A CA 1
ATOM 879 C C . THR A 1 120 ? 5.992 -22.156 -0.241 1 98.19 120 THR A C 1
ATOM 881 O O . THR A 1 120 ? 5.387 -21.562 -1.138 1 98.19 120 THR A O 1
ATOM 884 N N . GLU A 1 121 ? 5.566 -22.297 1.004 1 98.75 121 GLU A N 1
ATOM 885 C CA . GLU A 1 121 ? 4.359 -21.641 1.477 1 98.75 121 GLU A CA 1
ATOM 886 C C . GLU A 1 121 ? 4.656 -20.734 2.68 1 98.75 121 GLU A C 1
ATOM 888 O O . GLU A 1 121 ? 5.473 -21.094 3.533 1 98.75 121 GLU A O 1
ATOM 893 N N . ARG A 1 122 ? 4.043 -19.594 2.723 1 98.88 122 ARG A N 1
ATOM 894 C CA . ARG A 1 122 ? 4.121 -18.7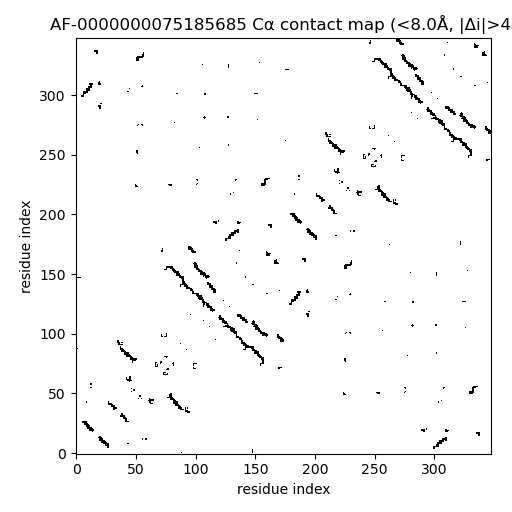03 3.883 1 98.88 122 ARG A CA 1
ATOM 895 C C . ARG A 1 122 ? 2.73 -18.266 4.328 1 98.88 122 ARG A C 1
ATOM 897 O O . ARG A 1 122 ? 1.965 -17.719 3.531 1 98.88 122 ARG A O 1
ATOM 904 N N . LEU A 1 123 ? 2.4 -18.547 5.562 1 98.81 123 LEU A N 1
ATOM 905 C CA . LEU A 1 123 ? 1.144 -18.094 6.145 1 98.81 123 LEU A CA 1
ATOM 906 C C . LEU A 1 123 ? 1.267 -16.641 6.633 1 98.81 123 LEU A C 1
ATOM 908 O O . LEU A 1 123 ? 2.172 -16.328 7.406 1 98.81 123 LEU A O 1
ATOM 912 N N . LEU A 1 124 ? 0.462 -15.797 6.145 1 98.69 124 LEU A N 1
ATOM 913 C CA . LEU A 1 124 ? 0.239 -14.477 6.719 1 98.69 124 LEU A CA 1
ATOM 914 C C . LEU A 1 124 ? -1.02 -14.461 7.582 1 98.69 124 LEU A C 1
ATOM 916 O O . LEU A 1 124 ? -2.119 -14.711 7.082 1 98.69 124 LEU A O 1
ATOM 920 N N . ASP A 1 125 ? -0.854 -14.148 8.82 1 97.56 125 ASP A N 1
ATOM 921 C CA . ASP A 1 125 ? -2.023 -14.289 9.688 1 97.56 125 ASP A CA 1
ATOM 922 C C . ASP A 1 125 ? -2.137 -13.109 10.648 1 97.56 125 ASP A C 1
ATOM 924 O O . ASP A 1 125 ? -2.943 -13.133 11.578 1 97.56 125 ASP A O 1
ATOM 928 N N . THR A 1 126 ? -1.314 -12.156 10.508 1 97 126 THR A N 1
ATOM 929 C CA . THR A 1 126 ? -1.407 -10.93 11.297 1 97 126 THR A CA 1
ATOM 930 C C . THR A 1 126 ? -1.653 -9.727 10.383 1 97 126 THR A C 1
ATOM 932 O O . THR A 1 126 ? -0.831 -9.414 9.523 1 97 126 THR A O 1
ATOM 935 N N . PRO A 1 127 ? -2.832 -9.016 10.555 1 96.62 127 PRO A N 1
ATOM 936 C CA . PRO A 1 127 ? -3.008 -7.797 9.766 1 96.62 127 PRO A CA 1
ATOM 937 C C . PRO A 1 127 ? -1.79 -6.879 9.82 1 96.62 127 PRO A C 1
ATOM 939 O O . PRO A 1 127 ? -1.298 -6.562 10.906 1 96.62 127 PRO A O 1
ATOM 942 N N . GLY A 1 128 ? -1.326 -6.492 8.672 1 98.19 128 GLY A N 1
ATOM 943 C CA . GLY A 1 128 ? -0.091 -5.73 8.555 1 98.19 128 GLY A CA 1
ATOM 944 C C . GLY A 1 128 ? 1.054 -6.539 7.9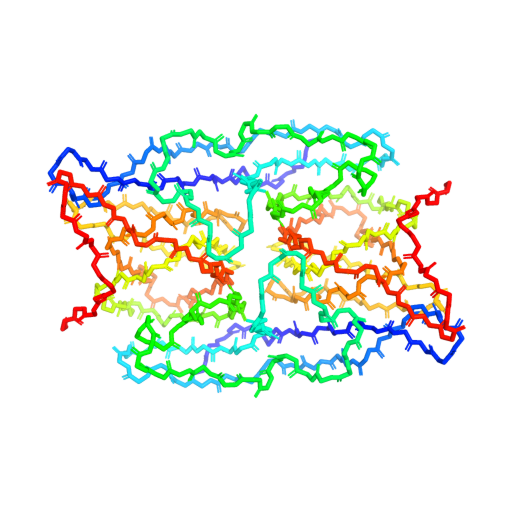73 1 98.19 128 GLY A C 1
ATOM 945 O O . GLY A 1 128 ? 2.037 -5.973 7.492 1 98.19 128 GLY A O 1
ATOM 946 N N . ASP A 1 129 ? 0.958 -7.918 8.133 1 98.81 129 ASP A N 1
ATOM 947 C CA . ASP A 1 129 ? 1.934 -8.711 7.387 1 98.81 129 ASP A CA 1
ATOM 948 C C . ASP A 1 129 ? 1.991 -8.281 5.922 1 98.81 129 ASP A C 1
ATOM 950 O O . ASP A 1 129 ? 0.954 -8.102 5.281 1 98.81 129 ASP A O 1
ATOM 954 N N . THR A 1 130 ? 3.242 -8.086 5.434 1 98.94 130 THR A N 1
ATOM 955 C CA . THR A 1 130 ? 3.396 -7.547 4.086 1 98.94 130 THR A CA 1
ATOM 956 C C . THR A 1 130 ? 4.371 -8.398 3.275 1 98.94 130 THR A C 1
ATOM 958 O O . THR A 1 130 ? 5.461 -8.719 3.748 1 98.94 130 THR A O 1
ATOM 961 N N . VAL A 1 131 ? 3.959 -8.766 2.113 1 98.94 131 VAL A N 1
ATOM 962 C CA . VAL A 1 131 ? 4.852 -9.398 1.148 1 98.94 131 VAL A CA 1
ATOM 963 C C . VAL A 1 131 ? 5.363 -8.359 0.156 1 98.94 131 VAL A C 1
ATOM 965 O O . VAL A 1 131 ? 4.582 -7.586 -0.402 1 98.94 131 VAL A O 1
ATOM 968 N N . VAL A 1 132 ? 6.629 -8.258 0.047 1 98.94 132 VAL A N 1
ATOM 969 C CA . VAL A 1 132 ? 7.27 -7.574 -1.07 1 98.94 132 VAL A CA 1
ATOM 970 C C . VAL A 1 132 ? 7.52 -8.562 -2.209 1 98.94 132 VAL A C 1
ATOM 972 O O . VAL A 1 132 ? 8.477 -9.344 -2.166 1 98.94 132 VAL A O 1
ATOM 975 N N . MET A 1 133 ? 6.609 -8.555 -3.197 1 98.88 133 MET A N 1
ATOM 976 C CA . MET A 1 133 ? 6.656 -9.469 -4.332 1 98.88 133 MET A CA 1
ATOM 977 C C . MET A 1 133 ? 7.488 -8.883 -5.469 1 98.88 133 MET A C 1
ATOM 979 O O . MET A 1 133 ? 7.102 -7.887 -6.074 1 98.88 133 MET A O 1
ATOM 983 N N . LYS A 1 134 ? 8.641 -9.5 -5.793 1 98.69 134 LYS A N 1
ATOM 984 C CA . LYS A 1 134 ? 9.578 -8.977 -6.785 1 98.69 134 LYS A CA 1
ATOM 985 C C . LYS A 1 134 ? 9.469 -9.742 -8.102 1 98.69 134 LYS A C 1
ATOM 987 O O . LYS A 1 134 ? 10.477 -10.234 -8.625 1 98.69 134 LYS A O 1
ATOM 992 N N . GLY A 1 135 ? 8.289 -9.805 -8.578 1 98.56 135 GLY A N 1
ATOM 993 C CA . GLY A 1 135 ? 8.078 -10.352 -9.906 1 98.56 135 GLY A CA 1
ATOM 994 C C . GLY A 1 135 ? 8.125 -11.867 -9.938 1 98.56 135 GLY A C 1
ATOM 995 O O . GLY A 1 135 ? 8.375 -12.469 -10.984 1 98.56 135 GLY A O 1
ATOM 996 N N . ALA A 1 136 ? 7.922 -12.531 -8.852 1 98.38 136 ALA A N 1
ATOM 997 C CA . ALA A 1 136 ? 7.965 -13.992 -8.797 1 98.38 136 ALA A CA 1
ATOM 998 C C . ALA A 1 136 ? 6.594 -14.586 -9.102 1 98.38 136 ALA A C 1
ATOM 1000 O O . ALA A 1 136 ? 5.562 -14.008 -8.75 1 98.38 136 ALA A O 1
ATOM 1001 N N . LEU A 1 137 ? 6.605 -15.773 -9.711 1 98.31 137 LEU A N 1
ATOM 1002 C CA . LEU A 1 137 ? 5.379 -16.547 -9.852 1 98.31 137 LEU A CA 1
ATOM 1003 C C . LEU A 1 137 ? 4.824 -16.938 -8.484 1 98.31 137 LEU A C 1
ATOM 1005 O O . LEU A 1 137 ? 5.551 -17.453 -7.641 1 98.31 137 LEU A O 1
ATOM 1009 N N . HIS A 1 138 ? 3.561 -16.719 -8.305 1 98.75 138 HIS A N 1
ATOM 1010 C CA . HIS A 1 138 ? 2.98 -16.969 -6.988 1 98.75 138 HIS A CA 1
ATOM 1011 C C . HIS A 1 138 ? 1.464 -17.109 -7.07 1 98.75 138 HIS A C 1
ATOM 1013 O O . HIS A 1 138 ? 0.862 -16.766 -8.094 1 98.75 138 HIS A O 1
ATOM 1019 N N . ALA A 1 139 ? 0.86 -17.641 -6.059 1 98.75 139 ALA A N 1
ATOM 1020 C CA . ALA A 1 139 ? -0.582 -17.719 -5.844 1 98.75 139 ALA A CA 1
ATOM 1021 C C . ALA A 1 139 ? -0.931 -17.453 -4.383 1 98.75 139 ALA A C 1
ATOM 1023 O O . ALA A 1 139 ? -0.044 -17.375 -3.529 1 98.75 139 ALA A O 1
ATOM 1024 N N . TRP A 1 140 ? -2.168 -17.203 -4.168 1 98.88 140 TRP A N 1
ATOM 1025 C CA . TRP A 1 140 ? -2.695 -16.984 -2.824 1 98.88 140 TRP A CA 1
ATOM 1026 C C . TRP A 1 140 ? -3.814 -17.969 -2.508 1 98.88 140 TRP A C 1
ATOM 1028 O O . TRP A 1 140 ? -4.648 -18.266 -3.367 1 98.88 140 TRP A O 1
ATOM 1038 N N . LYS A 1 141 ? -3.85 -18.406 -1.303 1 98.88 141 LYS A N 1
ATOM 1039 C C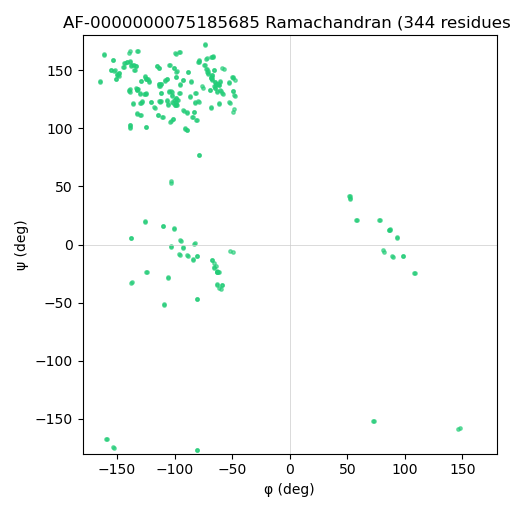A . LYS A 1 141 ? -4.906 -19.297 -0.829 1 98.88 141 LYS A CA 1
ATOM 1040 C C . LYS A 1 141 ? -5.465 -18.812 0.509 1 98.88 141 LYS A C 1
ATOM 1042 O O . LYS A 1 141 ? -4.711 -18.438 1.406 1 98.88 141 LYS A O 1
ATOM 1047 N N . ASN A 1 142 ? -6.809 -18.766 0.626 1 98.81 142 ASN A N 1
ATOM 1048 C CA . ASN A 1 142 ? -7.441 -18.609 1.932 1 98.81 142 ASN A CA 1
ATOM 1049 C C . ASN A 1 142 ? -7.605 -19.953 2.643 1 98.81 142 ASN A C 1
ATOM 1051 O O . ASN A 1 142 ? -8.445 -20.766 2.258 1 98.81 142 ASN A O 1
ATOM 1055 N N . PRO A 1 143 ? -6.824 -20.109 3.688 1 98.69 143 PRO A N 1
ATOM 1056 C CA . PRO A 1 143 ? -6.867 -21.422 4.336 1 98.69 143 PRO A CA 1
ATOM 1057 C C . PRO A 1 143 ? -8.062 -21.578 5.277 1 98.69 143 PRO A C 1
ATOM 1059 O O . PRO A 1 143 ? -8.312 -22.672 5.781 1 98.69 143 PRO A O 1
ATOM 1062 N N . SER A 1 144 ? -8.773 -20.547 5.559 1 98.12 144 SER A N 1
ATOM 1063 C CA . SER A 1 144 ? -9.891 -20.578 6.496 1 98.12 144 SER A CA 1
ATOM 1064 C C . SER A 1 144 ? -11.094 -21.312 5.895 1 98.12 144 SER A C 1
ATOM 1066 O O . SER A 1 144 ? -11.289 -21.281 4.68 1 98.12 144 SER A O 1
ATOM 1068 N N . GLU A 1 145 ? -11.883 -21.906 6.719 1 97.12 145 GLU A N 1
ATOM 1069 C CA . GLU A 1 145 ? -13.125 -22.547 6.281 1 97.12 145 GLU A CA 1
ATOM 1070 C C . GLU A 1 145 ? -14.32 -21.609 6.461 1 97.12 145 GLU A C 1
ATOM 1072 O O . GLU A 1 145 ? -15.406 -21.859 5.941 1 97.12 145 GLU A O 1
ATOM 1077 N N . THR A 1 146 ? -14.086 -20.484 7.121 1 96.44 146 THR A N 1
ATOM 1078 C CA . THR A 1 146 ? -15.25 -19.688 7.5 1 96.44 146 THR A CA 1
ATOM 1079 C C . THR A 1 146 ? -15 -18.203 7.246 1 96.44 146 THR A C 1
ATOM 1081 O O . THR A 1 146 ? -15.93 -17.469 6.93 1 96.44 146 THR A O 1
ATOM 1084 N N . THR A 1 147 ? -13.758 -17.812 7.402 1 96.56 147 THR A N 1
ATOM 1085 C CA . THR A 1 147 ? -13.461 -16.375 7.422 1 96.56 147 THR A CA 1
ATOM 1086 C C . THR A 1 147 ? -12.859 -15.938 6.09 1 96.56 147 THR A C 1
ATOM 1088 O O . THR A 1 147 ? -11.938 -16.562 5.574 1 96.56 147 THR A O 1
ATOM 1091 N N . TRP A 1 148 ? -13.375 -14.828 5.496 1 97.06 148 TRP A N 1
ATOM 1092 C CA . TRP A 1 148 ? -12.797 -14.25 4.285 1 97.06 148 TRP A CA 1
ATOM 1093 C C . TRP A 1 148 ? -11.43 -13.641 4.574 1 97.06 148 TRP A C 1
ATOM 1095 O O . TRP A 1 148 ? -11.188 -13.133 5.672 1 97.06 148 TRP A O 1
ATOM 1105 N N . ALA A 1 149 ? -10.562 -13.781 3.641 1 97.88 149 ALA A N 1
ATOM 1106 C CA . ALA A 1 149 ? -9.297 -13.055 3.672 1 97.88 149 ALA A CA 1
ATOM 1107 C C . ALA A 1 149 ? -9.383 -11.766 2.859 1 97.88 149 ALA A C 1
ATOM 1109 O O . ALA A 1 149 ? -10.008 -11.734 1.8 1 97.88 149 ALA A O 1
ATOM 1110 N N . ARG A 1 150 ? -8.836 -10.695 3.379 1 98.44 150 ARG A N 1
ATOM 1111 C CA . ARG A 1 150 ? -8.758 -9.422 2.666 1 98.44 150 ARG A CA 1
ATOM 1112 C C . ARG A 1 150 ? -7.352 -8.836 2.752 1 98.44 150 ARG A C 1
ATOM 1114 O O . ARG A 1 150 ? -6.723 -8.867 3.811 1 98.44 150 ARG A O 1
ATOM 1121 N N . TRP A 1 151 ? -6.828 -8.375 1.634 1 98.62 151 TRP A N 1
ATOM 1122 C CA . TRP A 1 151 ? -5.586 -7.609 1.64 1 98.62 151 TRP A CA 1
ATOM 1123 C C . TRP A 1 151 ? -5.645 -6.473 0.628 1 98.62 151 TRP A C 1
ATOM 1125 O O . TRP A 1 151 ? -6.539 -6.43 -0.221 1 98.62 151 TRP A O 1
ATOM 1135 N N . VAL A 1 152 ? -4.832 -5.469 0.846 1 98.94 152 VAL A N 1
ATOM 1136 C CA . VAL A 1 152 ? -4.625 -4.383 -0.105 1 98.94 152 VAL A CA 1
ATOM 1137 C C . VAL A 1 152 ? -3.275 -4.551 -0.798 1 98.94 152 VAL A C 1
ATOM 1139 O O . VAL A 1 152 ? -2.27 -4.848 -0.148 1 98.94 152 VAL A O 1
ATOM 1142 N N . THR A 1 153 ? -3.275 -4.441 -2.109 1 98.88 153 THR A N 1
ATOM 1143 C CA . THR A 1 153 ? -2.051 -4.539 -2.895 1 98.88 153 THR A CA 1
ATOM 1144 C C . THR A 1 153 ? -1.719 -3.203 -3.551 1 98.88 153 THR A C 1
ATOM 1146 O O . THR A 1 153 ? -2.615 -2.484 -3.998 1 98.88 153 THR A O 1
ATOM 1149 N N . VAL A 1 154 ? -0.506 -2.834 -3.508 1 98.94 154 VAL A N 1
ATOM 1150 C CA . VAL A 1 154 ? 0.041 -1.76 -4.328 1 98.94 154 VAL A CA 1
ATOM 1151 C C . VAL A 1 154 ? 1.067 -2.328 -5.305 1 98.94 154 VAL A C 1
ATOM 1153 O O . VAL A 1 154 ? 2.129 -2.803 -4.895 1 98.94 154 VAL A O 1
ATOM 1156 N N . LEU A 1 155 ? 0.698 -2.297 -6.586 1 98.88 155 LEU A N 1
ATOM 1157 C CA . LEU A 1 155 ? 1.568 -2.787 -7.648 1 98.88 155 LEU A CA 1
ATOM 1158 C C . LEU A 1 155 ? 2.285 -1.631 -8.344 1 98.88 155 LEU A C 1
ATOM 1160 O O . LEU A 1 155 ? 1.643 -0.707 -8.844 1 98.88 155 LEU A O 1
ATOM 1164 N N . LEU A 1 156 ? 3.598 -1.663 -8.289 1 98.88 156 LEU A N 1
ATOM 1165 C CA . LEU A 1 156 ? 4.426 -0.706 -9.016 1 98.88 156 LEU A CA 1
ATOM 1166 C C . LEU A 1 156 ? 5.008 -1.333 -10.273 1 98.88 156 LEU A C 1
ATOM 1168 O O . LEU A 1 156 ? 5.594 -2.414 -10.227 1 98.88 156 LEU A O 1
ATOM 1172 N N . SER A 1 157 ? 4.82 -0.644 -11.414 1 98.81 157 SER A N 1
ATOM 1173 C CA . SER A 1 157 ? 5.453 -1.145 -12.625 1 98.81 157 SER A CA 1
ATOM 1174 C C . SER A 1 157 ? 6.949 -1.368 -12.422 1 98.81 157 SER A C 1
ATOM 1176 O O . SER A 1 157 ? 7.617 -0.562 -11.773 1 98.81 157 SER A O 1
ATOM 1178 N N . ALA A 1 158 ? 7.41 -2.459 -12.984 1 98.81 158 ALA A N 1
ATOM 1179 C CA . ALA A 1 158 ? 8.82 -2.814 -12.844 1 98.81 158 ALA A CA 1
ATOM 1180 C C . ALA A 1 158 ? 9.352 -3.451 -14.125 1 98.81 158 ALA A C 1
ATOM 1182 O O . ALA A 1 158 ? 8.578 -3.959 -14.945 1 98.81 158 ALA A O 1
ATOM 1183 N N . GLU A 1 159 ? 10.656 -3.344 -14.281 1 98.25 159 GLU A N 1
ATOM 1184 C CA . GLU A 1 159 ? 11.289 -4.141 -15.328 1 98.25 159 GLU A CA 1
ATOM 1185 C C . GLU A 1 159 ? 11.094 -5.633 -15.078 1 98.25 159 GLU A C 1
ATOM 1187 O O . GLU A 1 159 ? 11.18 -6.098 -13.938 1 98.25 159 GLU A O 1
ATOM 1192 N N . PRO A 1 160 ? 10.781 -6.371 -16.188 1 98.12 160 PRO A N 1
ATOM 1193 C CA . PRO A 1 160 ? 10.656 -7.816 -15.969 1 98.12 160 PRO A CA 1
ATOM 1194 C C . PRO A 1 160 ? 11.93 -8.445 -15.406 1 98.12 160 PRO A C 1
ATOM 1196 O O . PRO A 1 160 ? 13.031 -7.969 -15.688 1 98.12 160 PRO A O 1
ATOM 1199 N N . VAL A 1 161 ? 11.758 -9.508 -14.672 1 98.31 161 VAL A N 1
ATOM 1200 C CA . VAL A 1 161 ? 12.891 -10.25 -14.117 1 98.31 161 VAL A CA 1
ATOM 1201 C C . VAL A 1 161 ? 13.703 -10.867 -15.25 1 98.31 161 VAL A C 1
ATOM 1203 O O . VAL A 1 161 ? 13.141 -11.406 -16.203 1 98.31 161 VAL A O 1
ATOM 1206 N N . GLN A 1 162 ? 14.977 -10.734 -15.102 1 97.69 162 GLN A N 1
ATOM 1207 C CA . GLN A 1 162 ? 15.906 -11.391 -16.016 1 97.69 162 GLN A CA 1
ATOM 1208 C C . GLN A 1 162 ? 16.828 -12.344 -15.266 1 97.69 162 GLN A C 1
ATOM 1210 O O . GLN A 1 162 ? 17.5 -11.945 -14.312 1 97.69 162 GLN A O 1
ATOM 1215 N N . VAL A 1 163 ? 16.797 -13.594 -15.688 1 96.19 163 VAL A N 1
ATOM 1216 C CA . VAL A 1 163 ? 17.688 -14.594 -15.102 1 96.19 163 VAL A CA 1
ATOM 1217 C C . VAL A 1 163 ? 18.438 -15.328 -16.219 1 96.19 163 VAL A C 1
ATOM 1219 O O . VAL A 1 163 ? 17.828 -15.914 -17.109 1 96.19 163 VAL A O 1
ATOM 1222 N N . ASN A 1 164 ? 19.797 -15.305 -16.156 1 94.31 164 ASN A N 1
ATOM 1223 C CA . ASN A 1 164 ? 20.641 -15.961 -17.141 1 94.31 164 ASN A CA 1
ATOM 1224 C C . ASN A 1 164 ? 20.266 -15.562 -18.578 1 94.31 164 ASN A C 1
ATOM 1226 O O . ASN A 1 164 ? 20.141 -16.422 -19.453 1 94.31 164 ASN A O 1
ATOM 1230 N N . GLY A 1 165 ? 20 -14.297 -18.719 1 93.56 165 GLY A N 1
ATOM 1231 C CA . GLY A 1 165 ? 19.688 -13.75 -20.031 1 93.56 165 GLY A CA 1
ATOM 1232 C C . GLY A 1 165 ? 18.25 -13.984 -20.453 1 93.56 165 GLY A C 1
ATOM 1233 O O . GLY A 1 165 ? 17.844 -13.508 -21.516 1 93.56 165 GLY A O 1
ATOM 1234 N N . ASN A 1 166 ? 17.5 -14.703 -19.672 1 95.69 166 ASN A N 1
ATOM 1235 C CA . ASN A 1 166 ? 16.109 -14.961 -19.984 1 95.69 166 ASN A CA 1
ATOM 1236 C C . ASN A 1 166 ? 15.18 -13.984 -19.266 1 95.69 166 ASN A C 1
ATOM 1238 O O . ASN A 1 166 ? 15.312 -13.773 -18.062 1 95.69 166 ASN A O 1
ATOM 1242 N N . VAL A 1 167 ? 14.289 -13.398 -20.031 1 97.5 167 VAL A N 1
ATOM 1243 C CA . VAL A 1 167 ? 13.297 -12.492 -19.469 1 97.5 167 VAL A CA 1
ATOM 1244 C C . VAL A 1 167 ? 12.078 -13.289 -19 1 97.5 167 VAL A C 1
ATOM 1246 O O . VAL A 1 167 ? 11.523 -14.086 -19.75 1 97.5 167 VAL A O 1
ATOM 1249 N N . LEU A 1 168 ? 11.664 -13.102 -17.766 1 97.38 168 LEU A N 1
ATOM 1250 C CA . LEU A 1 168 ? 10.453 -13.727 -17.234 1 97.38 168 LEU A CA 1
ATOM 1251 C C . LEU A 1 168 ? 9.242 -12.82 -17.453 1 97.38 168 LEU A C 1
ATOM 1253 O O . LEU A 1 168 ? 9 -11.906 -16.672 1 97.38 168 LEU A O 1
ATOM 1257 N N . ALA A 1 169 ? 8.484 -13.117 -18.469 1 96.38 169 ALA A N 1
ATOM 1258 C CA . ALA A 1 169 ? 7.344 -12.289 -18.859 1 96.38 169 ALA A CA 1
ATOM 1259 C C . ALA A 1 169 ? 6.141 -12.547 -17.953 1 96.38 169 ALA A C 1
ATOM 1261 O O . ALA A 1 169 ? 6.078 -13.562 -17.266 1 96.38 169 ALA A O 1
ATOM 1262 N N . PRO A 1 170 ? 5.223 -11.547 -17.922 1 97.38 170 PRO A N 1
ATOM 1263 C CA . PRO A 1 170 ? 3.963 -11.828 -17.219 1 97.38 170 PRO A CA 1
ATOM 1264 C C . PRO A 1 170 ? 3.322 -13.141 -17.656 1 97.38 170 PRO A C 1
ATOM 1266 O O . PRO A 1 170 ? 3.41 -13.508 -18.828 1 97.38 170 PRO A O 1
ATOM 1269 N N . ALA A 1 171 ? 2.719 -13.789 -16.656 1 96.12 171 ALA A N 1
ATOM 1270 C CA . ALA A 1 171 ? 2.146 -15.109 -16.906 1 96.12 171 ALA A CA 1
ATOM 1271 C C . ALA A 1 171 ? 0.93 -15.359 -16.016 1 96.12 171 ALA A C 1
ATOM 1273 O O . ALA A 1 171 ? 0.881 -14.891 -14.875 1 96.12 171 ALA A O 1
ATOM 1274 N N . LEU A 1 172 ? -0.026 -16.047 -16.484 1 93.94 172 LEU A N 1
ATOM 1275 C CA . LEU A 1 172 ? -1.213 -16.484 -15.766 1 93.94 172 LEU A CA 1
ATOM 1276 C C . LEU A 1 172 ? -1.448 -17.984 -15.961 1 93.94 172 LEU A C 1
ATOM 1278 O O . LEU A 1 172 ? -1.66 -18.438 -17.078 1 93.94 172 LEU A O 1
ATOM 1282 N N . GLY A 1 173 ? -1.242 -18.609 -14.82 1 84.62 173 GLY A N 1
ATOM 1283 C CA . GLY A 1 173 ? -1.456 -20.047 -14.891 1 84.62 173 GLY A CA 1
ATOM 1284 C C . GLY A 1 173 ? -2.92 -20.438 -15 1 84.62 173 GLY A C 1
ATOM 1285 O O . GLY A 1 173 ? -3.803 -19.594 -14.797 1 84.62 173 GLY A O 1
ATOM 1286 N N . GLU A 1 174 ? -3.178 -21.719 -15.5 1 71.31 174 GLU A N 1
ATOM 1287 C CA . GLU A 1 174 ? -4.52 -22.266 -15.664 1 71.31 174 GLU A CA 1
ATOM 1288 C C . GLU A 1 174 ? -5.125 -22.641 -14.312 1 71.31 174 GLU A C 1
ATOM 1290 O O . GLU A 1 174 ? -4.402 -22.969 -13.367 1 71.31 174 GLU A O 1
ATOM 1295 N N . MET B 1 1 ? 4.688 -0.835 25.281 1 42.84 1 MET B N 1
ATOM 1296 C CA . MET B 1 1 ? 4.902 -1.607 24.047 1 42.84 1 MET B CA 1
ATOM 1297 C C . MET B 1 1 ? 3.574 -1.98 23.406 1 42.84 1 MET B C 1
ATOM 1299 O O . MET B 1 1 ? 2.57 -2.166 24.094 1 42.84 1 MET B O 1
ATOM 1303 N N . SER B 1 2 ? 3.406 -1.548 22.047 1 53.78 2 SER B N 1
ATOM 1304 C CA . SER B 1 2 ? 2.131 -1.872 21.422 1 53.78 2 SER B CA 1
ATOM 1305 C C . SER B 1 2 ? 1.763 -3.336 21.641 1 53.78 2 SER B C 1
ATOM 1307 O O . SER B 1 2 ? 2.629 -4.211 21.594 1 53.78 2 SER B O 1
ATOM 1309 N N . GLU B 1 3 ? 0.715 -3.625 22.312 1 60.75 3 GLU B N 1
ATOM 1310 C CA . GLU B 1 3 ? 0.091 -4.941 22.438 1 60.75 3 GLU B CA 1
ATOM 1311 C C . GLU B 1 3 ? -0.159 -5.562 21.062 1 60.75 3 GLU B C 1
ATOM 1313 O O . GLU B 1 3 ? -0.484 -6.746 20.969 1 60.75 3 GLU B O 1
ATOM 1318 N N . ALA B 1 4 ? 0.151 -4.652 20.094 1 64.94 4 ALA B N 1
ATOM 1319 C CA . ALA B 1 4 ? -0.217 -5.234 18.812 1 64.94 4 ALA B CA 1
ATOM 1320 C C . ALA B 1 4 ? 0.799 -6.281 18.375 1 64.94 4 ALA B C 1
ATOM 1322 O O . ALA B 1 4 ? 1.988 -6.172 18.672 1 64.94 4 ALA B O 1
ATOM 1323 N N . SER B 1 5 ? 0.368 -7.375 17.891 1 79.25 5 SER B N 1
ATOM 1324 C CA . SER B 1 5 ? 1.168 -8.5 17.422 1 79.25 5 SER B CA 1
ATOM 1325 C C . SER B 1 5 ? 2.26 -8.031 16.469 1 79.25 5 SER B C 1
ATOM 1327 O O . SER B 1 5 ? 2.076 -7.059 15.734 1 79.25 5 SER B O 1
ATOM 1329 N N . GLN B 1 6 ? 3.385 -8.672 16.562 1 92.81 6 GLN B N 1
ATOM 1330 C CA . GLN B 1 6 ? 4.469 -8.391 15.625 1 92.81 6 GLN B CA 1
ATOM 1331 C C . GLN B 1 6 ? 4.043 -8.68 14.195 1 92.81 6 GLN B C 1
ATOM 1333 O O . GLN B 1 6 ? 3.33 -9.656 13.938 1 92.81 6 GLN B O 1
ATOM 1338 N N . ILE B 1 7 ? 4.348 -7.738 13.336 1 96.5 7 ILE B N 1
ATOM 1339 C CA . ILE B 1 7 ? 4.023 -7.973 11.93 1 96.5 7 ILE B CA 1
ATOM 1340 C C . ILE B 1 7 ? 5.297 -8.297 11.156 1 96.5 7 ILE B C 1
ATOM 1342 O O . ILE B 1 7 ? 6.395 -7.91 11.562 1 96.5 7 ILE B O 1
ATOM 1346 N N . ARG B 1 8 ? 5.109 -9.031 10.039 1 98.44 8 ARG B N 1
ATOM 1347 C CA . ARG B 1 8 ? 6.223 -9.57 9.266 1 98.44 8 ARG B CA 1
ATOM 1348 C C . ARG B 1 8 ? 6.301 -8.922 7.887 1 98.44 8 ARG B C 1
ATOM 1350 O O . ARG B 1 8 ? 5.285 -8.461 7.355 1 98.44 8 ARG B O 1
ATOM 1357 N N . ARG B 1 9 ? 7.516 -8.891 7.402 1 98.88 9 ARG B N 1
ATOM 1358 C CA . ARG B 1 9 ? 7.828 -8.609 6.008 1 98.88 9 ARG B CA 1
ATOM 1359 C C . ARG B 1 9 ? 8.406 -9.836 5.312 1 98.88 9 ARG B C 1
ATOM 1361 O O . ARG B 1 9 ? 9.398 -10.406 5.773 1 98.88 9 ARG B O 1
ATOM 1368 N N . ILE B 1 10 ? 7.805 -10.219 4.293 1 98.94 10 ILE B N 1
ATOM 1369 C CA . ILE B 1 10 ? 8.273 -11.32 3.467 1 98.94 10 ILE B CA 1
ATOM 1370 C C . ILE B 1 10 ? 8.719 -10.797 2.104 1 98.94 10 ILE B C 1
ATOM 1372 O O . ILE B 1 10 ? 7.941 -10.156 1.395 1 98.94 10 ILE B O 1
ATOM 1376 N N . VAL B 1 11 ? 9.992 -11.062 1.738 1 98.94 11 VAL B N 1
ATOM 1377 C CA . VAL B 1 11 ? 10.539 -10.594 0.467 1 98.94 11 VAL B CA 1
ATOM 1378 C C . VAL B 1 11 ? 10.789 -11.789 -0.456 1 98.94 11 VAL B C 1
ATOM 1380 O O . VAL B 1 11 ? 11.398 -12.781 -0.048 1 98.94 11 VAL B O 1
ATOM 1383 N N . THR B 1 12 ? 10.305 -11.703 -1.687 1 98.88 12 THR B N 1
ATOM 1384 C CA . THR B 1 12 ? 10.523 -12.773 -2.648 1 98.88 12 THR B CA 1
ATOM 1385 C C . THR B 1 12 ? 11.734 -12.477 -3.529 1 98.88 12 THR B C 1
ATOM 1387 O O . THR B 1 12 ? 12.258 -11.359 -3.518 1 98.88 12 THR B O 1
ATOM 1390 N N . CYS B 1 13 ? 12.164 -13.453 -4.176 1 98.12 13 CYS B N 1
ATOM 1391 C CA . CYS B 1 13 ? 13.25 -13.375 -5.145 1 98.12 13 CYS B CA 1
ATOM 1392 C C . CYS B 1 13 ? 13.203 -14.547 -6.117 1 98.12 13 CYS B C 1
ATOM 1394 O O . CYS B 1 13 ? 12.148 -15.164 -6.297 1 98.12 13 CYS B O 1
ATOM 1396 N N . HIS B 1 14 ? 14.266 -14.719 -6.855 1 97.94 14 HIS B N 1
ATOM 1397 C CA . HIS B 1 14 ? 14.438 -15.859 -7.75 1 97.94 14 HIS B CA 1
ATOM 1398 C C . HIS B 1 14 ? 15.75 -16.594 -7.465 1 97.94 14 HIS B C 1
ATOM 1400 O O . HIS B 1 14 ? 16.75 -15.961 -7.141 1 97.94 14 HIS B O 1
ATOM 1406 N N . ASP B 1 15 ? 15.734 -17.891 -7.609 1 95.81 15 ASP B N 1
ATOM 1407 C CA . ASP B 1 15 ? 16.984 -18.641 -7.512 1 95.81 15 ASP B CA 1
ATOM 1408 C C . ASP B 1 15 ? 17.766 -18.578 -8.82 1 95.81 15 ASP B C 1
ATOM 1410 O O . ASP B 1 15 ? 17.375 -17.844 -9.742 1 95.81 15 ASP B O 1
ATOM 1414 N N . SER B 1 16 ? 18.875 -19.266 -8.875 1 94.19 16 SER B N 1
ATOM 1415 C CA . SER B 1 16 ? 19.781 -19.156 -10.023 1 94.19 16 SER B CA 1
ATOM 1416 C C . SER B 1 16 ? 19.125 -19.688 -11.289 1 94.19 16 SER B C 1
ATOM 1418 O O . SER B 1 16 ? 19.547 -19.359 -12.398 1 94.19 16 SER B O 1
ATOM 1420 N N . GLY B 1 17 ? 18.094 -20.516 -11.148 1 94.62 17 GLY B N 1
ATOM 1421 C CA . GLY B 1 17 ? 17.375 -21.047 -12.297 1 94.62 17 GLY B CA 1
ATOM 1422 C C . GLY B 1 17 ? 16.172 -20.219 -12.695 1 94.62 17 GLY B C 1
ATOM 1423 O O . GLY B 1 17 ? 15.469 -20.547 -13.648 1 94.62 17 GLY B O 1
ATOM 1424 N N . GLY B 1 18 ? 15.891 -19.188 -11.969 1 95.81 18 GLY B N 1
ATOM 1425 C CA . GLY B 1 18 ? 14.781 -18.312 -12.297 1 95.81 18 GLY B CA 1
ATOM 1426 C C . GLY B 1 18 ? 13.492 -18.688 -11.602 1 95.81 18 GLY B C 1
ATOM 1427 O O . GLY B 1 18 ? 12.438 -18.125 -11.883 1 95.81 18 GLY B O 1
ATOM 1428 N N . GLN B 1 19 ? 13.586 -19.609 -10.766 1 97.06 19 GLN B N 1
ATOM 1429 C CA . GLN B 1 19 ? 12.398 -20.016 -10.016 1 97.06 19 GLN B CA 1
ATOM 1430 C C . GLN B 1 19 ? 12.148 -19.078 -8.836 1 97.06 19 GLN B C 1
ATOM 1432 O O . GLN B 1 19 ? 13.07 -18.75 -8.086 1 97.06 19 GLN B O 1
ATOM 1437 N N . GLY B 1 20 ? 10.906 -18.609 -8.734 1 97.56 20 GLY B N 1
ATOM 1438 C CA . GLY B 1 20 ? 10.547 -17.75 -7.613 1 97.56 20 GLY B CA 1
ATOM 1439 C C . GLY B 1 20 ? 10.68 -18.438 -6.266 1 97.56 20 GLY B C 1
ATOM 1440 O O . GLY B 1 20 ? 10.328 -19.609 -6.125 1 97.56 20 GLY B O 1
ATOM 1441 N N . THR B 1 21 ? 11.195 -17.719 -5.332 1 98 21 THR B N 1
ATOM 1442 C CA . THR B 1 21 ? 11.383 -18.234 -3.977 1 98 21 THR B CA 1
ATOM 1443 C C . THR B 1 21 ? 11.375 -17.078 -2.967 1 98 21 THR B C 1
ATOM 1445 O O . THR B 1 21 ? 10.977 -15.961 -3.295 1 98 21 THR B O 1
ATOM 1448 N N . ILE B 1 22 ? 11.664 -17.422 -1.656 1 98.56 22 ILE B N 1
ATOM 1449 C CA . ILE B 1 22 ? 11.633 -16.438 -0.577 1 98.56 22 ILE B CA 1
ATOM 1450 C C . ILE B 1 22 ? 13.047 -15.984 -0.259 1 98.56 22 ILE B C 1
ATOM 1452 O O . ILE B 1 22 ? 13.945 -16.797 -0.028 1 98.56 22 ILE B O 1
ATOM 1456 N N . GLN B 1 23 ? 13.258 -14.695 -0.321 1 98.06 23 GLN B N 1
ATOM 1457 C CA . GLN B 1 23 ? 14.539 -14.117 0.071 1 98.06 23 GLN B CA 1
ATOM 1458 C C . GLN B 1 23 ? 14.641 -13.977 1.588 1 98.06 23 GLN B C 1
ATOM 1460 O O . GLN B 1 23 ? 15.68 -14.289 2.176 1 98.06 23 GLN B O 1
ATOM 1465 N N . SER B 1 24 ? 13.633 -13.469 2.221 1 98.5 24 SER B N 1
ATOM 1466 C CA . SER B 1 24 ? 13.617 -13.281 3.668 1 98.5 24 SER B CA 1
ATOM 1467 C C . SER B 1 24 ? 12.188 -13.25 4.203 1 98.5 24 SER B C 1
ATOM 1469 O O . SER B 1 24 ? 11.25 -12.961 3.463 1 98.5 24 SER B O 1
ATOM 1471 N N . ASP B 1 25 ? 11.969 -13.664 5.371 1 98.56 25 ASP B N 1
ATOM 1472 C CA . ASP B 1 25 ? 10.766 -13.633 6.195 1 98.56 25 ASP B CA 1
ATOM 1473 C C . ASP B 1 25 ? 11.094 -13.266 7.641 1 98.56 25 ASP B C 1
ATOM 1475 O O . ASP B 1 25 ? 11.57 -14.109 8.406 1 98.56 25 ASP B O 1
ATOM 1479 N N . ALA B 1 26 ? 10.852 -11.977 7.965 1 98.19 26 ALA B N 1
ATOM 1480 C CA . ALA B 1 26 ? 11.328 -11.49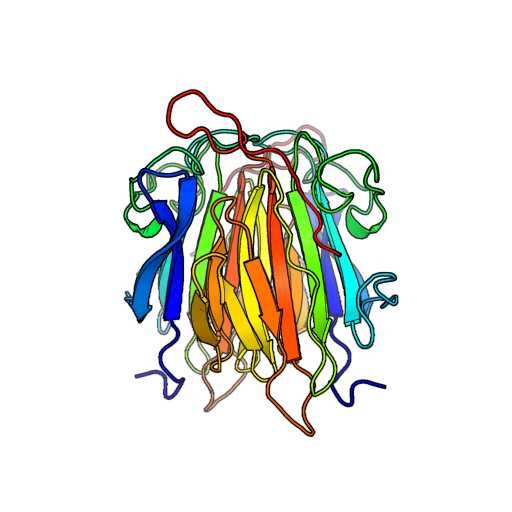2 9.258 1 98.19 26 ALA B CA 1
ATOM 1481 C C . ALA B 1 26 ? 10.344 -10.492 9.867 1 98.19 26 ALA B C 1
ATOM 1483 O O . ALA B 1 26 ? 9.609 -9.812 9.141 1 98.19 26 ALA B O 1
ATOM 1484 N N . VAL B 1 27 ? 10.375 -10.445 11.188 1 97.62 27 VAL B N 1
ATOM 1485 C CA . VAL B 1 27 ? 9.57 -9.445 11.883 1 97.62 27 VAL B CA 1
ATOM 1486 C C . VAL B 1 27 ? 10.125 -8.055 11.602 1 97.62 27 VAL B C 1
ATOM 1488 O O . VAL B 1 27 ? 11.336 -7.875 11.445 1 97.62 27 VAL B O 1
ATOM 1491 N N . LEU B 1 28 ? 9.227 -7.09 11.492 1 97.62 28 LEU B N 1
ATOM 1492 C CA . LEU B 1 28 ? 9.648 -5.715 11.258 1 97.62 28 LEU B CA 1
ATOM 1493 C C . LEU B 1 28 ? 10.383 -5.156 12.469 1 97.62 28 LEU B C 1
ATOM 1495 O O . LEU B 1 28 ? 10.047 -5.484 13.609 1 97.62 28 LEU B O 1
ATOM 1499 N N . GLN B 1 29 ? 11.32 -4.348 12.18 1 95.31 29 GLN B N 1
ATOM 1500 C CA . GLN B 1 29 ? 12.055 -3.639 13.227 1 95.31 29 GLN B CA 1
ATOM 1501 C C . GLN B 1 29 ? 11.523 -2.221 13.406 1 95.31 29 GLN B C 1
ATOM 1503 O O . GLN B 1 29 ? 11.609 -1.397 12.492 1 95.31 29 GLN B O 1
ATOM 1508 N N . TRP B 1 30 ? 11.086 -1.949 14.625 1 96.75 30 TRP B N 1
ATOM 1509 C CA . TRP B 1 30 ? 10.422 -0.681 14.906 1 96.75 30 TRP B CA 1
ATOM 1510 C C . TRP B 1 30 ? 11.391 0.316 15.531 1 96.75 30 TRP B C 1
ATOM 1512 O O . TRP B 1 30 ? 12.273 -0.069 16.297 1 96.75 30 TRP B O 1
ATOM 1522 N N . ALA B 1 31 ? 11.195 1.567 15.164 1 96.25 31 ALA B N 1
ATOM 1523 C CA . ALA B 1 31 ? 11.898 2.68 15.797 1 96.25 31 ALA B CA 1
ATOM 1524 C C . ALA B 1 31 ? 10.945 3.824 16.109 1 96.25 31 ALA B C 1
ATOM 1526 O O . ALA B 1 31 ? 9.969 4.043 15.398 1 96.25 31 ALA B O 1
ATOM 1527 N N . ASP B 1 32 ? 11.266 4.551 17.141 1 96.5 32 ASP B N 1
ATOM 1528 C CA . ASP B 1 32 ? 10.469 5.723 17.484 1 96.5 32 ASP B CA 1
ATOM 1529 C C . ASP B 1 32 ? 10.562 6.789 16.406 1 96.5 32 ASP B C 1
ATOM 1531 O O . ASP B 1 32 ? 11.625 6.973 15.789 1 96.5 32 ASP B O 1
ATOM 1535 N N . ILE B 1 33 ? 9.414 7.414 16.141 1 95.69 33 ILE B N 1
ATOM 1536 C CA . ILE B 1 33 ? 9.43 8.609 15.305 1 95.69 33 ILE B CA 1
ATOM 1537 C C . ILE B 1 33 ? 9.789 9.828 16.156 1 95.69 33 ILE B C 1
ATOM 1539 O O . ILE B 1 33 ? 9 10.258 17 1 95.69 33 ILE B O 1
ATOM 1543 N N . PRO B 1 34 ? 10.852 10.43 15.945 1 91.38 34 PRO B N 1
ATOM 1544 C CA . PRO B 1 34 ? 11.367 11.43 16.891 1 91.38 34 PRO B CA 1
ATOM 1545 C C . PRO B 1 34 ? 10.391 12.586 17.109 1 91.38 34 PRO B C 1
ATOM 1547 O O . PRO B 1 34 ? 10.242 13.07 18.234 1 91.38 34 PRO B O 1
ATOM 1550 N N . VAL B 1 35 ? 9.656 13.016 16.141 1 92.31 35 VAL B N 1
ATOM 1551 C CA . VAL B 1 35 ? 8.836 14.219 16.25 1 92.31 35 VAL B CA 1
ATOM 1552 C C . VAL B 1 35 ? 7.414 13.836 16.656 1 92.31 35 VAL B C 1
ATOM 1554 O O . VAL B 1 35 ? 6.523 14.688 16.688 1 92.31 35 VAL B O 1
ATOM 1557 N N . VAL B 1 36 ? 7.148 12.586 16.906 1 96 36 VAL B N 1
ATOM 1558 C CA . VAL B 1 36 ? 5.824 12.102 17.281 1 96 36 VAL B CA 1
ATOM 1559 C C . VAL B 1 36 ? 5.91 11.344 18.594 1 96 36 VAL B C 1
ATOM 1561 O O . VAL B 1 36 ? 6.27 10.164 18.625 1 96 36 VAL B O 1
ATOM 1564 N N . GLN B 1 37 ? 5.516 12 19.703 1 95.94 37 GLN B N 1
ATOM 1565 C CA . GLN B 1 37 ? 5.41 11.266 20.969 1 95.94 37 GLN B CA 1
ATOM 1566 C C . GLN B 1 37 ? 4.379 10.148 20.875 1 95.94 37 GLN B C 1
ATOM 1568 O O . GLN B 1 37 ? 3.227 10.391 20.5 1 95.94 37 GLN B O 1
ATOM 1573 N N . GLY B 1 38 ? 4.816 8.945 21.109 1 97.12 38 GLY B N 1
ATOM 1574 C CA . GLY B 1 38 ? 3.9 7.824 21.016 1 97.12 38 GLY B CA 1
ATOM 1575 C C . GLY B 1 38 ? 3.766 7.277 19.609 1 97.12 38 GLY B C 1
ATOM 1576 O O . GLY B 1 38 ? 2.805 6.57 19.297 1 97.12 38 GLY B O 1
ATOM 1577 N N . GLY B 1 39 ? 4.652 7.699 18.75 1 97.62 39 GLY B N 1
ATOM 1578 C CA . GLY B 1 39 ? 4.664 7.195 17.391 1 97.62 39 GLY B CA 1
ATOM 1579 C C . GLY B 1 39 ? 5.871 6.332 17.078 1 97.62 39 GLY B C 1
ATOM 1580 O O . GLY B 1 39 ? 6.984 6.629 17.516 1 97.62 39 GLY B O 1
ATOM 1581 N N . ARG B 1 40 ? 5.707 5.23 16.375 1 97.12 40 ARG B N 1
ATOM 1582 C CA . ARG B 1 40 ? 6.801 4.402 15.875 1 97.12 40 ARG B CA 1
ATOM 1583 C C . ARG B 1 40 ? 6.566 3.998 14.422 1 97.12 40 ARG B C 1
ATOM 1585 O O . ARG B 1 40 ? 5.426 3.979 13.953 1 97.12 40 ARG B O 1
ATOM 1592 N N . ALA B 1 41 ? 7.664 3.74 13.766 1 97.62 41 ALA B N 1
ATOM 1593 C CA . ALA B 1 41 ? 7.594 3.322 12.367 1 97.62 41 ALA B CA 1
ATOM 1594 C C . ALA B 1 41 ? 8.57 2.182 12.086 1 97.62 41 ALA B C 1
ATOM 1596 O O . ALA B 1 41 ? 9.531 1.986 12.828 1 97.62 41 ALA B O 1
ATOM 1597 N N . ALA B 1 42 ? 8.305 1.381 11.109 1 97.75 42 ALA B N 1
ATOM 1598 C CA . ALA B 1 42 ? 9.164 0.312 10.602 1 97.75 42 ALA B CA 1
ATOM 1599 C C . ALA B 1 42 ? 9.188 0.303 9.078 1 97.75 42 ALA B C 1
ATOM 1601 O O . ALA B 1 42 ? 8.148 0.172 8.43 1 97.75 42 ALA B O 1
ATOM 1602 N N . PRO B 1 43 ? 10.391 0.438 8.508 1 98.31 43 PRO B N 1
ATOM 1603 C CA . PRO B 1 43 ? 10.477 0.398 7.047 1 98.31 43 PRO B CA 1
ATOM 1604 C C . PRO B 1 43 ? 10.148 -0.98 6.477 1 98.31 43 PRO B C 1
ATOM 1606 O O . PRO B 1 43 ? 10.516 -2 7.07 1 98.31 43 PRO B O 1
ATOM 1609 N N . ILE B 1 44 ? 9.484 -1.027 5.398 1 98.88 44 ILE B N 1
ATOM 1610 C CA . ILE B 1 44 ? 9.195 -2.271 4.695 1 98.88 44 ILE B CA 1
ATOM 1611 C C . ILE B 1 44 ? 10.008 -2.344 3.408 1 98.88 44 ILE B C 1
ATOM 1613 O O . ILE B 1 44 ? 10.719 -3.326 3.168 1 98.88 44 ILE B O 1
ATOM 1617 N N . TRP B 1 45 ? 9.938 -1.263 2.561 1 98.94 45 TRP B N 1
ATOM 1618 C CA . TRP B 1 45 ? 10.68 -1.269 1.302 1 98.94 45 TRP B CA 1
ATOM 1619 C C . TRP B 1 45 ? 10.758 0.134 0.708 1 98.94 45 TRP B C 1
ATOM 1621 O O . TRP B 1 45 ? 9.781 0.892 0.765 1 98.94 45 TRP B O 1
ATOM 1631 N N . ARG B 1 46 ? 11.883 0.475 0.164 1 98.81 46 ARG B N 1
ATOM 1632 C CA . ARG B 1 46 ? 12.078 1.731 -0.552 1 98.81 46 ARG B CA 1
ATOM 1633 C C . ARG B 1 46 ? 12.633 1.485 -1.951 1 98.81 46 ARG B C 1
ATOM 1635 O O . ARG B 1 46 ? 13.539 0.671 -2.131 1 98.81 46 ARG B O 1
ATOM 1642 N N . THR B 1 47 ? 11.969 2.086 -2.904 1 98.75 47 THR B N 1
ATOM 1643 C CA . THR B 1 47 ? 12.602 2.211 -4.215 1 98.75 47 THR B CA 1
ATOM 1644 C C . THR B 1 47 ? 13.227 3.594 -4.383 1 98.75 47 THR B C 1
ATOM 1646 O O . THR B 1 47 ? 12.711 4.582 -3.857 1 98.75 47 THR B O 1
ATOM 1649 N N . LEU B 1 48 ? 14.32 3.662 -5.152 1 98.12 48 LEU B N 1
ATOM 1650 C CA . LEU B 1 48 ? 15.016 4.93 -5.344 1 98.12 48 LEU B CA 1
ATOM 1651 C C . LEU B 1 48 ? 15.164 5.25 -6.828 1 98.12 48 LEU B C 1
ATOM 1653 O O . LEU B 1 48 ? 16.094 5.961 -7.223 1 98.12 48 LEU B O 1
ATOM 1657 N N . ASP B 1 49 ? 14.383 4.656 -7.645 1 97.56 49 ASP B N 1
ATOM 1658 C CA . ASP B 1 49 ? 14.328 4.914 -9.078 1 97.56 49 ASP B CA 1
ATOM 1659 C C . ASP B 1 49 ? 12.883 5.094 -9.555 1 97.56 49 ASP B C 1
ATOM 1661 O O . ASP B 1 49 ? 11.945 4.859 -8.789 1 97.56 49 ASP B O 1
ATOM 1665 N N . SER B 1 50 ? 12.789 5.617 -10.781 1 96.88 50 SER B N 1
ATOM 1666 C CA . SER B 1 50 ? 11.469 5.859 -11.359 1 96.88 50 SER B CA 1
ATOM 1667 C C . SER B 1 50 ? 10.797 4.555 -11.773 1 96.88 50 SER B C 1
ATOM 1669 O O . SER B 1 50 ? 11.336 3.469 -11.539 1 96.88 50 SER B O 1
ATOM 1671 N N . LEU B 1 51 ? 9.477 4.582 -12.188 1 97.75 51 LEU B N 1
ATOM 1672 C CA . LEU B 1 51 ? 8.758 3.439 -12.75 1 97.75 51 LEU B CA 1
ATOM 1673 C C . LEU B 1 51 ? 8.992 3.33 -14.25 1 97.75 51 LEU B C 1
ATOM 1675 O O . LEU B 1 51 ? 9.008 4.34 -14.953 1 97.75 51 LEU B O 1
ATOM 1679 N N . PRO B 1 52 ? 9.156 2.262 -14.773 1 98.12 52 PRO B N 1
ATOM 1680 C CA . PRO B 1 52 ? 9.242 0.97 -14.094 1 98.12 52 PRO B CA 1
ATOM 1681 C C . PRO B 1 52 ? 10.531 0.824 -13.273 1 98.12 52 PRO B C 1
ATOM 1683 O O . PRO B 1 52 ? 11.609 1.181 -13.75 1 98.12 52 PRO B O 1
ATOM 1686 N N . THR B 1 53 ? 10.445 0.35 -12.008 1 98.69 53 THR B N 1
ATOM 1687 C CA . THR B 1 53 ? 11.602 0.157 -11.141 1 98.69 53 THR B CA 1
ATOM 1688 C C . THR B 1 53 ? 12.398 -1.072 -11.57 1 98.69 53 THR B C 1
ATOM 1690 O O . THR B 1 53 ? 11.844 -2.004 -12.156 1 98.69 53 THR B O 1
ATOM 1693 N N . ASN B 1 54 ? 13.625 -1.101 -11.273 1 98.38 54 ASN B N 1
ATOM 1694 C CA . ASN B 1 54 ? 14.461 -2.258 -11.578 1 98.38 54 ASN B CA 1
ATOM 1695 C C . ASN B 1 54 ? 14.672 -3.127 -10.344 1 98.38 54 ASN B C 1
ATOM 1697 O O . ASN B 1 54 ? 15.57 -3.977 -10.32 1 98.38 54 ASN B O 1
ATOM 1701 N N . ASP B 1 55 ? 13.938 -2.965 -9.289 1 98.44 55 ASP B N 1
ATOM 1702 C CA . ASP B 1 55 ? 14.156 -3.656 -8.023 1 98.44 55 ASP B CA 1
ATOM 1703 C C . ASP B 1 55 ? 13.992 -5.164 -8.188 1 98.44 55 ASP B C 1
ATOM 1705 O O . ASP B 1 55 ? 14.555 -5.941 -7.41 1 98.44 55 ASP B O 1
ATOM 1709 N N . ASN B 1 56 ? 13.258 -5.625 -9.188 1 97.94 56 ASN B N 1
ATOM 1710 C CA . ASN B 1 56 ? 13.078 -7.055 -9.414 1 97.94 56 ASN B CA 1
ATOM 1711 C C . ASN B 1 56 ? 14.406 -7.734 -9.742 1 97.94 56 ASN B C 1
ATOM 1713 O O . ASN B 1 56 ? 14.523 -8.961 -9.641 1 97.94 56 ASN B O 1
ATOM 1717 N N . ASN B 1 57 ? 15.32 -6.949 -10.227 1 97.69 57 ASN B N 1
ATOM 1718 C CA . ASN B 1 57 ? 16.594 -7.5 -10.695 1 97.69 57 ASN B CA 1
ATOM 1719 C C . ASN B 1 57 ? 17.734 -7.113 -9.773 1 97.69 57 ASN B C 1
ATOM 1721 O O . ASN B 1 57 ? 18.906 -7.152 -10.172 1 97.69 57 ASN B O 1
ATOM 1725 N N . SER B 1 58 ? 17.422 -6.66 -8.594 1 96.38 58 SER B N 1
ATOM 1726 C CA . SER B 1 58 ? 18.422 -6.293 -7.582 1 96.38 58 SER B CA 1
ATOM 1727 C C . SER B 1 58 ? 18.359 -7.227 -6.379 1 96.38 58 SER B C 1
ATOM 1729 O O . SER B 1 58 ? 17.266 -7.605 -5.934 1 96.38 58 SER B O 1
ATOM 1731 N N . SER B 1 59 ? 19.422 -7.637 -5.852 1 94.81 59 SER B N 1
ATOM 1732 C CA . SER B 1 59 ? 19.453 -8.461 -4.645 1 94.81 59 SER B CA 1
ATOM 1733 C C . SER B 1 59 ? 19.5 -7.598 -3.389 1 94.81 59 SER B C 1
ATOM 1735 O O . SER B 1 59 ? 19.391 -8.109 -2.271 1 94.81 59 SER B O 1
ATOM 1737 N N . GLU B 1 60 ? 19.688 -6.305 -3.559 1 97.19 60 GLU B N 1
ATOM 1738 C CA . GLU B 1 60 ? 19.688 -5.391 -2.42 1 97.19 60 GLU B CA 1
ATOM 1739 C C . GLU B 1 60 ? 18.359 -5.418 -1.683 1 97.19 60 GLU B C 1
ATOM 1741 O O . GLU B 1 60 ? 17.297 -5.457 -2.311 1 97.19 60 GLU B O 1
ATOM 1746 N N . ASP B 1 61 ? 18.5 -5.359 -0.334 1 98.19 61 ASP B N 1
ATOM 1747 C CA . ASP B 1 61 ? 17.281 -5.254 0.47 1 98.19 61 ASP B CA 1
ATOM 1748 C C . ASP B 1 61 ? 16.781 -3.811 0.521 1 98.19 61 ASP B C 1
ATOM 1750 O O . ASP B 1 61 ? 17.359 -2.973 1.216 1 98.19 61 ASP B O 1
ATOM 1754 N N . GLY B 1 62 ? 15.75 -3.564 -0.154 1 98.5 62 GLY B N 1
ATOM 1755 C CA . GLY B 1 62 ? 15.195 -2.223 -0.205 1 98.5 62 GLY B CA 1
ATOM 1756 C C . GLY B 1 62 ? 14.75 -1.709 1.151 1 98.5 62 GLY B C 1
ATOM 1757 O O . GLY B 1 62 ? 14.578 -0.502 1.339 1 98.5 62 GLY B O 1
ATOM 1758 N N . GLY B 1 63 ? 14.461 -2.619 2.066 1 98.25 63 GLY B N 1
ATOM 1759 C CA . GLY B 1 63 ? 14.086 -2.219 3.412 1 98.25 63 GLY B CA 1
ATOM 1760 C C . GLY B 1 63 ? 15.219 -1.576 4.188 1 98.25 63 GLY B C 1
ATOM 1761 O O . GLY B 1 63 ? 14.992 -0.949 5.223 1 98.25 63 GLY B O 1
ATOM 1762 N N . GLN B 1 64 ? 16.422 -1.691 3.688 1 97.56 64 GLN B N 1
ATOM 1763 C CA . GLN B 1 64 ? 17.594 -1.172 4.387 1 97.56 64 GLN B CA 1
ATOM 1764 C C . GLN B 1 64 ? 18.078 0.134 3.76 1 97.56 64 GLN B C 1
ATOM 1766 O O . GLN B 1 64 ? 19.031 0.748 4.246 1 97.56 64 GLN B O 1
ATOM 1771 N N . ARG B 1 65 ? 17.438 0.589 2.701 1 97.94 65 ARG B N 1
ATOM 1772 C CA . ARG B 1 65 ? 17.828 1.831 2.049 1 97.94 65 ARG B CA 1
ATOM 1773 C C . ARG B 1 65 ? 17.484 3.039 2.912 1 97.94 65 ARG B C 1
ATOM 1775 O O . ARG B 1 65 ? 16.438 3.07 3.557 1 97.94 65 ARG B O 1
ATOM 1782 N N . SER B 1 66 ? 18.344 4.035 2.781 1 96.69 66 SER B N 1
ATOM 1783 C CA . SER B 1 66 ? 18.125 5.266 3.533 1 96.69 66 SER B CA 1
ATOM 1784 C C . SER B 1 66 ? 17.5 6.344 2.66 1 96.69 66 SER B C 1
ATOM 1786 O O . SER B 1 66 ? 17.688 6.352 1.442 1 96.69 66 SER B O 1
ATOM 1788 N N . LEU B 1 67 ? 16.812 7.133 3.309 1 97 67 LEU B N 1
ATOM 1789 C CA . LEU B 1 67 ? 16.25 8.32 2.672 1 97 67 LEU B CA 1
ATOM 1790 C C . LEU B 1 67 ? 17 9.578 3.119 1 97 67 LEU B C 1
ATOM 1792 O O . LEU B 1 67 ? 17.391 9.688 4.281 1 97 67 LEU B O 1
ATOM 1796 N N . ASP B 1 68 ? 17.188 10.5 2.189 1 96.25 68 ASP B N 1
ATOM 1797 C CA . ASP B 1 68 ? 17.766 11.805 2.5 1 96.25 68 ASP B CA 1
ATOM 1798 C C . ASP B 1 68 ? 16.812 12.641 3.352 1 96.25 68 ASP B C 1
ATOM 1800 O O . ASP B 1 68 ? 15.711 12.984 2.906 1 96.25 68 ASP B O 1
ATOM 1804 N N . PRO B 1 69 ? 17.188 13.023 4.578 1 94 69 PRO B N 1
ATOM 1805 C CA . PRO B 1 69 ? 16.266 13.75 5.465 1 94 69 PRO B CA 1
ATOM 1806 C C . PRO B 1 69 ? 15.914 15.133 4.938 1 94 69 PRO B C 1
ATOM 1808 O O . PRO B 1 69 ? 14.938 15.734 5.387 1 94 69 PRO B O 1
ATOM 1811 N N . SER B 1 70 ? 16.703 15.641 3.967 1 94.75 70 SER B N 1
ATOM 1812 C CA . SER B 1 70 ? 16.469 16.984 3.443 1 94.75 70 SER B CA 1
ATOM 1813 C C . SER B 1 70 ? 15.406 16.969 2.346 1 94.75 70 SER B C 1
ATOM 1815 O O . SER B 1 70 ? 14.906 18.016 1.935 1 94.75 70 SER B O 1
ATOM 1817 N N . ILE B 1 71 ? 15.117 15.766 1.899 1 95.62 71 ILE B N 1
ATOM 1818 C CA . ILE B 1 71 ? 14.133 15.609 0.828 1 95.62 71 ILE B CA 1
ATOM 1819 C C . ILE B 1 71 ? 12.797 15.164 1.412 1 95.62 71 ILE B C 1
ATOM 1821 O O . ILE B 1 71 ? 12.711 14.125 2.072 1 95.62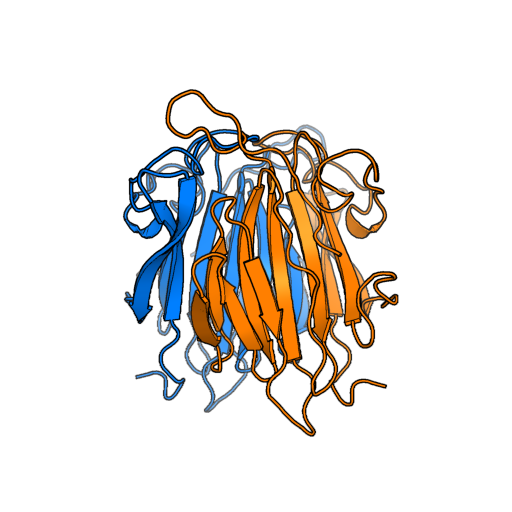 71 ILE B O 1
ATOM 1825 N N . ASN B 1 72 ? 11.727 15.93 1.186 1 97.06 72 ASN B N 1
ATOM 1826 C CA . ASN B 1 72 ? 10.367 15.562 1.586 1 97.06 72 ASN B CA 1
ATOM 1827 C C . ASN B 1 72 ? 10.305 15.195 3.064 1 97.06 72 ASN B C 1
ATOM 1829 O O . ASN B 1 72 ? 9.664 14.203 3.434 1 97.06 72 ASN B O 1
ATOM 1833 N N . ILE B 1 73 ? 11.047 15.961 3.883 1 94.75 73 ILE B N 1
ATOM 1834 C CA . ILE B 1 73 ? 11.109 15.844 5.336 1 94.75 73 ILE B CA 1
ATOM 1835 C C . ILE B 1 73 ? 11.562 14.43 5.715 1 94.75 73 ILE B C 1
ATOM 1837 O O . ILE B 1 73 ? 11.148 13.898 6.75 1 94.75 73 ILE B O 1
ATOM 1841 N N . GLY B 1 74 ? 12.211 13.773 4.738 1 95.94 74 GLY B N 1
ATOM 1842 C CA . GLY B 1 74 ? 12.828 12.484 5.004 1 95.94 74 GLY B CA 1
ATOM 1843 C C . GLY B 1 74 ? 11.875 11.312 4.832 1 95.94 74 GLY B C 1
ATOM 1844 O O . GLY B 1 74 ? 12.18 10.188 5.223 1 95.94 74 GLY B O 1
ATOM 1845 N N . LEU B 1 75 ? 10.727 11.5 4.242 1 97 75 LEU B N 1
ATOM 1846 C CA . LEU B 1 75 ? 9.711 10.453 4.215 1 97 75 LEU B CA 1
ATOM 1847 C C . LEU B 1 75 ? 9.617 9.82 2.83 1 97 75 LEU B C 1
ATOM 1849 O O . LEU B 1 75 ? 9.211 8.664 2.695 1 97 75 LEU B O 1
ATOM 1853 N N . VAL B 1 76 ? 9.953 10.57 1.814 1 97.62 76 VAL B N 1
ATOM 1854 C CA . VAL B 1 76 ? 9.789 10.086 0.448 1 97.62 76 VAL B CA 1
ATOM 1855 C C . VAL B 1 76 ? 10.992 10.508 -0.396 1 97.62 76 VAL B C 1
ATOM 1857 O O . VAL B 1 76 ? 11.445 11.648 -0.319 1 97.62 76 VAL B O 1
ATOM 1860 N N . PRO B 1 77 ? 11.547 9.602 -1.147 1 97.94 77 PRO B N 1
ATOM 1861 C CA . PRO B 1 77 ? 12.633 10.008 -2.047 1 97.94 77 PRO B CA 1
ATOM 1862 C C . PRO B 1 77 ? 12.156 10.945 -3.156 1 97.94 77 PRO B C 1
ATOM 1864 O O . PRO B 1 77 ? 10.953 11.047 -3.41 1 97.94 77 PRO B O 1
ATOM 1867 N N . SER B 1 78 ? 13.133 11.656 -3.768 1 96.06 78 SER B N 1
ATOM 1868 C CA . SER B 1 78 ? 12.781 12.555 -4.859 1 96.06 78 SER B CA 1
ATOM 1869 C C . SER B 1 78 ? 12.203 11.789 -6.043 1 96.06 78 SER B C 1
ATOM 1871 O O . SER B 1 78 ? 11.359 12.312 -6.777 1 96.06 78 SER B O 1
ATOM 1873 N N . ASN B 1 79 ? 12.711 10.633 -6.223 1 97.31 79 ASN B N 1
ATOM 1874 C CA . ASN B 1 79 ? 12.289 9.719 -7.273 1 97.31 79 ASN B CA 1
ATOM 1875 C C . ASN B 1 79 ? 12.203 8.281 -6.762 1 97.31 79 ASN B C 1
ATOM 1877 O O . ASN B 1 79 ? 13.219 7.594 -6.656 1 97.31 79 ASN B O 1
ATOM 1881 N N . GLY B 1 80 ? 11.023 7.809 -6.508 1 98.44 80 GLY B N 1
ATOM 1882 C CA . GLY B 1 80 ? 10.852 6.469 -5.973 1 98.44 80 GLY B CA 1
ATOM 1883 C C . GLY B 1 80 ? 9.672 6.348 -5.031 1 98.44 80 GLY B C 1
ATOM 1884 O O . GLY B 1 80 ? 8.68 7.062 -5.176 1 98.44 80 GLY B O 1
ATOM 1885 N N . SER B 1 81 ? 9.711 5.309 -4.172 1 98.81 81 SER B N 1
ATOM 1886 C CA . SER B 1 81 ? 8.609 5.039 -3.25 1 98.81 81 SER B CA 1
ATOM 1887 C C . SER B 1 81 ? 9.125 4.648 -1.869 1 98.81 81 SER B C 1
ATOM 1889 O O . SER B 1 81 ? 10.305 4.332 -1.709 1 98.81 81 SER B O 1
ATOM 1891 N N . ASN B 1 82 ? 8.328 4.82 -0.89 1 98.88 82 ASN B N 1
ATOM 1892 C CA . ASN B 1 82 ? 8.578 4.367 0.475 1 98.88 82 ASN B CA 1
ATOM 1893 C C . ASN B 1 82 ? 7.363 3.641 1.053 1 98.88 82 ASN B C 1
ATOM 1895 O O . ASN B 1 82 ? 6.289 4.227 1.189 1 98.88 82 ASN B O 1
ATOM 1899 N N . CYS B 1 83 ? 7.473 2.361 1.287 1 98.94 83 CYS B N 1
ATOM 1900 C CA . CYS B 1 83 ? 6.496 1.582 2.037 1 98.94 83 CYS B CA 1
ATOM 1901 C C . CYS B 1 83 ? 6.941 1.393 3.482 1 98.94 83 CYS B C 1
ATOM 1903 O O . CYS B 1 83 ? 8.039 0.902 3.738 1 98.94 83 CYS B O 1
ATOM 1905 N N . SER B 1 84 ? 6.082 1.756 4.445 1 98.81 84 SER B N 1
ATOM 1906 C CA . SER B 1 84 ? 6.434 1.711 5.859 1 98.81 84 SER B CA 1
ATOM 1907 C C . SER B 1 84 ? 5.207 1.448 6.727 1 98.81 84 SER B C 1
ATOM 1909 O O . SER B 1 84 ? 4.09 1.834 6.367 1 98.81 84 SER B O 1
ATOM 1911 N N . ALA B 1 85 ? 5.398 0.743 7.812 1 98.69 85 ALA B N 1
ATOM 1912 C CA . ALA B 1 85 ? 4.352 0.61 8.82 1 98.69 85 ALA B CA 1
ATOM 1913 C C . ALA B 1 85 ? 4.5 1.674 9.906 1 98.69 85 ALA B C 1
ATOM 1915 O O . ALA B 1 85 ? 5.617 2.021 10.297 1 98.69 85 ALA B O 1
ATOM 1916 N N . THR B 1 86 ? 3.393 2.207 10.391 1 98.44 86 THR B N 1
ATOM 1917 C CA . THR B 1 86 ? 3.359 3.209 11.453 1 98.44 86 THR B CA 1
ATOM 1918 C C . THR B 1 86 ? 2.398 2.793 12.562 1 98.44 86 THR B C 1
ATOM 1920 O O . THR B 1 86 ? 1.328 2.244 12.289 1 98.44 86 THR B O 1
ATOM 1923 N N . GLU B 1 87 ? 2.77 3.045 13.758 1 98.12 87 GLU B N 1
ATOM 1924 C CA . GLU B 1 87 ? 1.902 2.879 14.922 1 98.12 87 GLU B CA 1
ATOM 1925 C C . GLU B 1 87 ? 1.807 4.172 15.727 1 98.12 87 GLU B C 1
ATOM 1927 O O . GLU B 1 87 ? 2.789 4.91 15.844 1 98.12 87 GLU B O 1
ATOM 1932 N N . LEU B 1 88 ? 0.66 4.395 16.203 1 98.25 88 LEU B N 1
ATOM 1933 C CA . L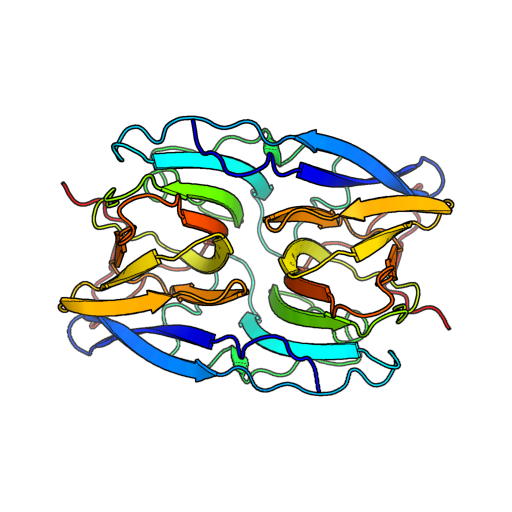EU B 1 88 ? 0.412 5.516 17.109 1 98.25 88 LEU B CA 1
ATOM 1934 C C . LEU B 1 88 ? -0.218 5.035 18.422 1 98.25 88 LEU B C 1
ATOM 1936 O O . LEU B 1 88 ? -1.201 4.289 18.391 1 98.25 88 LEU B O 1
ATOM 1940 N N . ALA B 1 89 ? 0.334 5.445 19.531 1 97.75 89 ALA B N 1
ATOM 1941 C CA . ALA B 1 89 ? -0.188 5.105 20.844 1 97.75 89 ALA B CA 1
ATOM 1942 C C . ALA B 1 89 ? -1.544 5.762 21.094 1 97.75 89 ALA B C 1
ATOM 1944 O O . ALA B 1 89 ? -1.913 6.711 20.391 1 97.75 89 ALA B O 1
ATOM 1945 N N . PRO B 1 90 ? -2.266 5.207 22.078 1 97.94 90 PRO B N 1
ATOM 1946 C CA . PRO B 1 90 ? -3.525 5.859 22.438 1 97.94 90 PRO B CA 1
ATOM 1947 C C . PRO B 1 90 ? -3.357 7.348 22.734 1 97.94 90 PRO B C 1
ATOM 1949 O O . PRO B 1 90 ? -2.492 7.734 23.531 1 97.94 90 PRO B O 1
ATOM 1952 N N . GLY B 1 91 ? -4.098 8.141 21.984 1 98.25 91 GLY B N 1
ATOM 1953 C CA . GLY B 1 91 ? -4.117 9.57 22.219 1 98.25 91 GLY B CA 1
ATOM 1954 C C . GLY B 1 91 ? -3.045 10.32 21.469 1 98.25 91 GLY B C 1
ATOM 1955 O O . GLY B 1 91 ? -3.055 11.555 21.422 1 98.25 91 GLY B O 1
ATOM 1956 N N . ALA B 1 92 ? -2.113 9.672 20.859 1 98.25 92 ALA B N 1
ATOM 1957 C CA . ALA B 1 92 ? -1.001 10.328 20.172 1 98.25 92 ALA B CA 1
ATOM 1958 C C . ALA B 1 92 ? -1.471 11.016 18.891 1 98.25 92 ALA B C 1
ATOM 1960 O O . ALA B 1 92 ? -2.441 10.578 18.266 1 98.25 92 ALA B O 1
ATOM 1961 N N . VAL B 1 93 ? -0.818 12.086 18.516 1 98.31 93 VAL B N 1
ATOM 1962 C CA . VAL B 1 93 ? -1.112 12.883 17.328 1 98.31 93 VAL B CA 1
ATOM 1963 C C . VAL B 1 93 ? 0.181 13.18 16.578 1 98.31 93 VAL B C 1
ATOM 1965 O O . VAL B 1 93 ? 1.206 13.492 17.188 1 98.31 93 VAL B O 1
ATOM 1968 N N . THR B 1 94 ? 0.156 13.016 15.281 1 98.25 94 THR B N 1
ATOM 1969 C CA . THR B 1 94 ? 1.299 13.438 14.477 1 98.25 94 THR B CA 1
ATOM 1970 C C . THR B 1 94 ? 1.272 14.945 14.25 1 98.25 94 THR B C 1
ATOM 1972 O O . THR B 1 94 ? 0.21 15.57 14.297 1 98.25 94 THR B O 1
ATOM 1975 N N . PRO B 1 95 ? 2.467 15.523 13.961 1 97.69 95 PRO B N 1
ATOM 1976 C CA . PRO B 1 95 ? 2.416 16.922 13.516 1 97.69 95 PRO B CA 1
ATOM 1977 C C . PRO B 1 95 ? 1.721 17.078 12.164 1 97.69 95 PRO B C 1
ATOM 1979 O O . PRO B 1 95 ? 1.722 16.141 11.352 1 97.69 95 PRO B O 1
ATOM 1982 N N . MET B 1 96 ? 1.104 18.266 12.016 1 97.94 96 MET B N 1
ATOM 1983 C CA . MET B 1 96 ? 0.645 18.609 10.68 1 97.94 96 MET B CA 1
ATOM 1984 C C . MET B 1 96 ? 1.807 18.625 9.688 1 97.94 96 MET B C 1
ATOM 1986 O O . MET B 1 96 ? 2.844 19.234 9.953 1 97.94 96 MET B O 1
ATOM 1990 N N . HIS B 1 97 ? 1.673 17.922 8.484 1 98.31 97 HIS B N 1
ATOM 1991 C CA . HIS B 1 97 ? 2.797 17.812 7.562 1 98.31 97 HIS B CA 1
ATOM 1992 C C . HIS B 1 97 ? 2.312 17.625 6.129 1 98.31 97 HIS B C 1
ATOM 1994 O O . HIS B 1 97 ? 1.14 17.312 5.898 1 98.31 97 HIS B O 1
ATOM 2000 N N . ARG B 1 98 ? 3.139 17.922 5.211 1 98.12 98 ARG B N 1
ATOM 2001 C CA . ARG B 1 98 ? 2.938 17.734 3.779 1 98.12 98 ARG B CA 1
ATOM 2002 C C . ARG B 1 98 ? 4.211 17.234 3.105 1 98.12 98 ARG B C 1
ATOM 2004 O O . ARG B 1 98 ? 5.309 17.703 3.412 1 98.12 98 ARG B O 1
ATOM 2011 N N . THR B 1 99 ? 4.062 16.219 2.309 1 98.31 99 THR B N 1
ATOM 2012 C CA . THR B 1 99 ? 5.109 15.773 1.395 1 98.31 99 THR B CA 1
ATOM 2013 C C . THR B 1 99 ? 4.664 15.938 -0.056 1 98.31 99 THR B C 1
ATOM 2015 O O . THR B 1 99 ? 3.469 16.031 -0.339 1 98.31 99 THR B O 1
ATOM 2018 N N . SER B 1 100 ? 5.656 16.094 -0.976 1 98.5 100 SER B N 1
ATOM 2019 C CA . SER B 1 100 ? 5.367 15.953 -2.398 1 98.5 100 SER B CA 1
ATOM 2020 C C . SER B 1 100 ? 5.285 14.484 -2.799 1 98.5 100 SER B C 1
ATOM 2022 O O . SER B 1 100 ? 6.203 13.953 -3.424 1 98.5 100 SER B O 1
ATOM 2024 N N . SER B 1 101 ? 4.145 13.875 -2.459 1 98.75 101 SER B N 1
ATOM 2025 C CA . SER B 1 101 ? 3.91 12.453 -2.693 1 98.75 101 SER B CA 1
ATOM 2026 C C . SER B 1 101 ? 2.424 12.156 -2.859 1 98.75 101 SER B C 1
ATOM 2028 O O . SER B 1 101 ? 1.578 12.969 -2.475 1 98.75 101 SER B O 1
ATOM 2030 N N . LEU B 1 102 ? 2.15 11.18 -3.617 1 98.88 102 LEU B N 1
ATOM 2031 C CA . LEU B 1 102 ? 0.871 10.477 -3.582 1 98.88 102 LEU B CA 1
ATOM 2032 C C . LEU B 1 102 ? 0.93 9.281 -2.641 1 98.88 102 LEU B C 1
ATOM 2034 O O . LEU B 1 102 ? 1.691 8.344 -2.871 1 98.88 102 LEU B O 1
ATOM 2038 N N . ASP B 1 103 ? 0.122 9.32 -1.513 1 98.88 103 ASP B N 1
ATOM 2039 C CA . ASP B 1 103 ? 0.227 8.281 -0.494 1 98.88 103 ASP B CA 1
ATOM 2040 C C . ASP B 1 103 ? -0.998 7.371 -0.513 1 98.88 103 ASP B C 1
ATOM 2042 O O . ASP B 1 103 ? -2.117 7.832 -0.744 1 98.88 103 ASP B O 1
ATOM 2046 N N . TYR B 1 104 ? -0.814 6.117 -0.308 1 98.94 104 TYR B N 1
ATOM 2047 C CA . TYR B 1 104 ? -1.835 5.176 0.136 1 98.94 104 TYR B CA 1
ATOM 2048 C C . TYR B 1 104 ? -1.662 4.84 1.613 1 98.94 104 TYR B C 1
ATOM 2050 O O . TYR B 1 104 ? -0.701 4.168 1.995 1 98.94 104 TYR B O 1
ATOM 2058 N N . ASP B 1 105 ? -2.49 5.352 2.48 1 98.94 105 ASP B N 1
ATOM 2059 C CA . ASP B 1 105 ? -2.473 5.07 3.912 1 98.94 105 ASP B CA 1
ATOM 2060 C C . ASP B 1 105 ? -3.551 4.059 4.289 1 98.94 105 ASP B C 1
ATOM 2062 O O . ASP B 1 105 ? -4.742 4.379 4.289 1 98.94 105 ASP B O 1
ATOM 2066 N N . ILE B 1 106 ? -3.154 2.867 4.605 1 98.94 106 ILE B N 1
ATOM 2067 C CA . ILE B 1 106 ? -4.035 1.713 4.738 1 98.94 106 ILE B CA 1
ATOM 2068 C C . ILE B 1 106 ? -4.129 1.302 6.207 1 98.94 106 ILE B C 1
ATOM 2070 O O . ILE B 1 106 ? -3.162 0.791 6.777 1 98.94 106 ILE B O 1
ATOM 2074 N N . LEU B 1 107 ? -5.273 1.508 6.828 1 98.81 107 LEU B N 1
ATOM 2075 C CA . LEU B 1 107 ? -5.465 1.083 8.211 1 98.81 107 LEU B CA 1
ATOM 2076 C C . LEU B 1 107 ? -5.398 -0.436 8.328 1 98.81 107 LEU B C 1
ATOM 2078 O O . LEU B 1 107 ? -6.016 -1.15 7.535 1 98.81 107 LEU B O 1
ATOM 2082 N N . VAL B 1 108 ? -4.66 -0.914 9.328 1 97.94 108 VAL B N 1
ATOM 2083 C CA . VAL B 1 108 ? -4.586 -2.367 9.453 1 97.94 108 VAL B CA 1
ATOM 2084 C C . VAL B 1 108 ? -5.027 -2.793 10.852 1 97.94 108 VAL B C 1
ATOM 2086 O O . VAL B 1 108 ? -5.438 -3.938 11.055 1 97.94 108 VAL B O 1
ATOM 2089 N N . HIS B 1 109 ? -4.941 -1.958 11.805 1 97 109 HIS B N 1
ATOM 2090 C CA . HIS B 1 109 ? -5.359 -2.262 13.172 1 97 109 HIS B CA 1
ATOM 2091 C C . HIS B 1 109 ? -5.824 -1.005 13.898 1 97 109 HIS B C 1
ATOM 2093 O O . HIS B 1 109 ? -5.238 0.067 13.734 1 97 109 HIS B O 1
ATOM 2099 N N . GLY B 1 110 ? -6.844 -1.114 14.719 1 96.81 110 GLY B N 1
ATOM 2100 C CA . GLY B 1 110 ? -7.352 0.005 15.492 1 96.81 110 GLY B CA 1
ATOM 2101 C C . GLY B 1 110 ? -8.102 1.021 14.656 1 96.81 110 GLY B C 1
ATOM 2102 O O . GLY B 1 110 ? -8.82 0.653 13.719 1 96.81 110 GLY B O 1
ATOM 2103 N N . GLN B 1 111 ? -8.039 2.225 15.172 1 98.25 111 GLN B N 1
ATOM 2104 C CA . GLN B 1 111 ? -8.688 3.357 14.523 1 98.25 111 GLN B CA 1
ATOM 2105 C C . GLN B 1 111 ? -7.75 4.559 14.445 1 98.25 111 GLN B C 1
ATOM 2107 O O . GLN B 1 111 ? -6.836 4.695 15.258 1 98.25 111 GLN B O 1
ATOM 2112 N N . VAL B 1 112 ? -8.008 5.371 13.477 1 98.81 112 VAL B N 1
ATOM 2113 C CA . VAL B 1 112 ? -7.227 6.602 13.359 1 98.81 112 VAL B CA 1
ATOM 2114 C C . VAL B 1 112 ? -8.094 7.707 12.766 1 98.81 112 VAL B C 1
ATOM 2116 O O . VAL B 1 112 ? -9.008 7.434 11.984 1 98.81 112 VAL B O 1
ATOM 2119 N N . VAL B 1 113 ? -7.859 8.898 13.156 1 98.94 113 VAL B N 1
ATOM 2120 C CA . VAL B 1 113 ? -8.555 10.062 12.617 1 98.94 113 VAL B CA 1
ATOM 2121 C C . VAL B 1 113 ? -7.621 10.852 11.711 1 98.94 113 VAL B C 1
ATOM 2123 O O . VAL B 1 113 ? -6.516 11.219 12.117 1 98.94 113 VAL B O 1
ATOM 2126 N N . LEU B 1 114 ? -8.055 11.047 10.484 1 98.94 114 LEU B N 1
ATOM 2127 C CA . LEU B 1 114 ? -7.402 11.984 9.578 1 98.94 114 LEU B CA 1
ATOM 2128 C C . LEU B 1 114 ? -7.809 13.422 9.898 1 98.94 114 LEU B C 1
ATOM 2130 O O . LEU B 1 114 ? -9 13.742 9.93 1 98.94 114 LEU B O 1
ATOM 2134 N N . LEU B 1 115 ? -6.809 14.234 10.172 1 98.81 115 LEU B N 1
ATOM 2135 C CA . LEU B 1 115 ? -7.016 15.664 10.398 1 98.81 115 LEU B CA 1
ATOM 2136 C C . LEU B 1 115 ? -6.543 16.484 9.203 1 98.81 115 LEU B C 1
ATOM 2138 O O . LEU B 1 115 ? -5.359 16.469 8.859 1 98.81 115 LEU B O 1
ATOM 2142 N N . MET B 1 116 ? -7.48 17.234 8.602 1 98.62 116 MET B N 1
ATOM 2143 C CA . MET B 1 116 ? -7.121 18.047 7.438 1 98.62 116 MET B CA 1
ATOM 2144 C C . MET B 1 116 ? -6.879 19.5 7.84 1 98.62 116 MET B C 1
ATOM 2146 O O . MET B 1 116 ? -7.332 19.938 8.898 1 98.62 116 MET B O 1
ATOM 2150 N N . GLU B 1 117 ? -6.262 20.156 6.969 1 96.62 117 GLU B N 1
ATOM 2151 C CA . GLU B 1 117 ? -5.91 21.562 7.164 1 96.62 117 GLU B CA 1
ATOM 2152 C C . GLU B 1 117 ? -7.156 22.406 7.375 1 96.62 117 GLU B C 1
ATOM 2154 O O . GLU B 1 117 ? -7.129 23.375 8.148 1 96.62 117 GLU B O 1
ATOM 2159 N N . ASP B 1 118 ? -8.133 22.125 6.727 1 97.62 118 ASP B N 1
ATOM 2160 C CA . ASP B 1 118 ? -9.336 22.953 6.754 1 97.62 118 ASP B CA 1
ATOM 2161 C C . ASP B 1 118 ? -10.203 22.625 7.961 1 97.62 118 ASP B C 1
ATOM 2163 O O . ASP B 1 118 ? -11.336 23.125 8.078 1 97.62 118 ASP B O 1
ATOM 2167 N N . GLY B 1 119 ? -9.766 21.719 8.781 1 97.94 119 GLY B N 1
ATOM 2168 C CA . GLY B 1 119 ? -10.5 21.359 9.984 1 97.94 119 GLY B CA 1
ATOM 2169 C C . GLY B 1 119 ? -11.336 20.109 9.812 1 97.94 119 GLY B C 1
ATOM 2170 O O . GLY B 1 119 ? -11.859 19.562 10.797 1 97.94 119 GLY B O 1
ATOM 2171 N N . THR B 1 120 ? -11.477 19.609 8.586 1 98.12 120 THR B N 1
ATOM 2172 C CA . THR B 1 120 ? -12.211 18.375 8.352 1 98.12 120 THR B CA 1
ATOM 2173 C C . THR B 1 120 ? -11.508 17.188 9.023 1 98.12 120 THR B C 1
ATOM 2175 O O . THR B 1 120 ? -10.281 17.094 9 1 98.12 120 THR B O 1
ATOM 2178 N N . GLU B 1 121 ? -12.328 16.344 9.625 1 98.75 121 GLU B N 1
ATOM 2179 C CA . GLU B 1 121 ? -11.844 15.102 10.219 1 98.75 121 GLU B CA 1
ATOM 2180 C C . GLU B 1 121 ? -12.555 13.891 9.617 1 98.75 121 GLU B C 1
ATOM 2182 O O . GLU B 1 121 ? -13.75 13.938 9.336 1 98.75 121 GLU B O 1
ATOM 2187 N N . ARG B 1 122 ? -11.82 12.828 9.391 1 98.88 122 ARG B N 1
ATOM 2188 C CA . ARG B 1 122 ? -12.391 11.562 8.953 1 98.88 122 ARG B CA 1
ATOM 2189 C C . ARG B 1 122 ? -11.883 10.406 9.82 1 98.88 122 ARG B C 1
ATOM 2191 O O . ARG B 1 122 ? -10.68 10.219 9.969 1 98.88 122 ARG B O 1
ATOM 2198 N N . LEU B 1 123 ? -12.805 9.703 10.438 1 98.81 123 LEU B N 1
ATOM 2199 C CA . LEU B 1 123 ? -12.461 8.516 11.211 1 98.81 123 LEU B CA 1
ATOM 2200 C C . LEU B 1 123 ? -12.305 7.305 10.305 1 98.81 123 LEU B C 1
ATOM 2202 O O . LEU B 1 123 ? -13.195 6.992 9.516 1 98.81 123 LEU B O 1
ATOM 2206 N N . LEU B 1 124 ? -11.188 6.695 10.336 1 98.69 124 LEU B N 1
ATOM 2207 C CA . LEU B 1 124 ? -10.977 5.363 9.789 1 98.69 124 LEU B CA 1
ATOM 2208 C C . LEU B 1 124 ? -11.047 4.301 10.883 1 98.69 124 LEU B C 1
ATOM 2210 O O . LEU B 1 124 ? -10.242 4.316 11.812 1 98.69 124 LEU B O 1
ATOM 2214 N N . ASP B 1 125 ? -11.961 3.406 10.742 1 97.56 125 ASP B N 1
ATOM 2215 C CA . ASP B 1 125 ? -12.133 2.479 11.852 1 97.56 125 ASP B CA 1
ATOM 2216 C C . ASP B 1 125 ? -12.336 1.051 11.352 1 97.56 125 ASP B C 1
ATOM 2218 O O . ASP B 1 125 ? -12.695 0.161 12.125 1 97.56 125 ASP B O 1
ATOM 2222 N N . THR B 1 126 ? -12.227 0.835 10.109 1 97 126 THR B N 1
ATOM 2223 C CA . THR B 1 126 ? -12.281 -0.505 9.539 1 97 126 THR B CA 1
ATOM 2224 C C . THR B 1 126 ? -10.961 -0.857 8.859 1 97 126 THR B C 1
ATOM 2226 O O . THR B 1 126 ? -10.555 -0.193 7.906 1 97 126 THR B O 1
ATOM 2229 N N . PRO B 1 127 ? -10.234 -1.922 9.359 1 96.62 127 PRO B N 1
ATOM 2230 C CA . PRO B 1 127 ? -9.031 -2.33 8.633 1 96.62 127 PRO B CA 1
ATOM 2231 C C . PRO B 1 127 ? -9.266 -2.473 7.129 1 96.62 127 PRO B C 1
ATOM 2233 O O . PRO B 1 127 ? -10.211 -3.145 6.711 1 96.62 127 PRO B O 1
ATOM 2236 N N . GLY B 1 128 ? -8.438 -1.827 6.371 1 98.12 128 GLY B N 1
ATOM 2237 C CA . GLY B 1 128 ? -8.617 -1.753 4.93 1 98.12 128 GLY B CA 1
ATOM 2238 C C . GLY B 1 128 ? -9.039 -0.378 4.449 1 98.12 128 GLY B C 1
ATOM 2239 O O . GLY B 1 128 ? -8.898 -0.053 3.271 1 98.12 128 GLY B O 1
ATOM 2240 N N . ASP B 1 129 ? -9.695 0.405 5.402 1 98.81 129 ASP B N 1
ATOM 2241 C CA . ASP B 1 129 ? -9.914 1.798 5.023 1 98.81 129 ASP B CA 1
ATOM 2242 C C . ASP B 1 129 ? -8.625 2.434 4.5 1 98.81 129 ASP B C 1
ATOM 2244 O O . ASP B 1 129 ? -7.562 2.279 5.102 1 98.81 129 ASP B O 1
ATOM 2248 N N . THR B 1 130 ? -8.766 3.117 3.328 1 98.94 130 THR B N 1
ATOM 2249 C CA . THR B 1 130 ? -7.566 3.648 2.682 1 98.94 130 THR B CA 1
ATOM 2250 C C . THR B 1 130 ? -7.754 5.121 2.326 1 98.94 130 THR B C 1
ATOM 2252 O O . THR B 1 130 ? -8.773 5.5 1.747 1 98.94 130 THR B O 1
ATOM 2255 N N . VAL B 1 131 ? -6.805 5.918 2.723 1 98.94 131 VAL B N 1
ATOM 2256 C CA . VAL B 1 131 ? -6.746 7.309 2.279 1 98.94 131 VAL B CA 1
ATOM 2257 C C . VAL B 1 131 ? -5.785 7.434 1.099 1 98.94 131 VAL B C 1
ATOM 2259 O O . VAL B 1 131 ? -4.66 6.938 1.149 1 98.94 131 VAL B O 1
ATOM 2262 N N . VAL B 1 132 ? -6.262 7.953 0.038 1 98.94 132 VAL B N 1
ATOM 2263 C CA . VAL B 1 132 ? -5.414 8.445 -1.044 1 98.94 132 VAL B CA 1
ATOM 2264 C C . VAL B 1 132 ? -5.059 9.914 -0.796 1 98.94 132 VAL B C 1
ATOM 2266 O O . VAL B 1 132 ? -5.871 10.805 -1.053 1 98.94 132 VAL B O 1
ATOM 2269 N N . MET B 1 133 ? -3.857 10.141 -0.237 1 98.88 133 MET B N 1
ATOM 2270 C CA . MET B 1 133 ? -3.383 11.469 0.123 1 98.88 133 MET B CA 1
ATOM 2271 C C . MET B 1 133 ? -2.654 12.125 -1.046 1 98.88 133 MET B C 1
ATOM 2273 O O . MET B 1 133 ? -1.581 11.672 -1.447 1 98.88 133 MET B O 1
ATOM 2277 N N . LYS B 1 134 ? -3.207 13.211 -1.613 1 98.69 134 LYS B N 1
ATOM 2278 C CA . LYS B 1 134 ? -2.666 13.859 -2.805 1 98.69 134 LYS B CA 1
ATOM 2279 C C . LYS B 1 134 ? -1.918 15.141 -2.443 1 98.69 134 LYS B C 1
ATOM 2281 O O . LYS B 1 134 ? -2.195 16.203 -2.998 1 98.69 134 LYS B O 1
ATOM 2286 N N . GLY B 1 135 ? -1.005 14.984 -1.569 1 98.56 135 GLY B N 1
ATOM 2287 C CA . GLY B 1 135 ? -0.101 16.078 -1.261 1 98.56 135 GLY B CA 1
ATOM 2288 C C . GLY B 1 135 ? -0.725 17.125 -0.364 1 98.56 135 GLY B C 1
ATOM 2289 O O . GLY B 1 135 ? -0.271 18.281 -0.334 1 98.56 135 GLY B O 1
ATOM 2290 N N . ALA B 1 136 ? -1.751 16.828 0.361 1 98.38 136 ALA B N 1
ATOM 2291 C CA . ALA B 1 136 ? -2.416 17.797 1.233 1 98.38 136 ALA B CA 1
ATOM 2292 C C . ALA B 1 136 ? -1.778 17.812 2.619 1 98.38 136 ALA B C 1
ATOM 2294 O O . ALA B 1 136 ? -1.31 16.781 3.105 1 98.38 136 ALA B O 1
ATOM 2295 N N . LEU B 1 137 ? -1.8 18.984 3.246 1 98.31 137 LEU B N 1
ATOM 2296 C CA . LEU B 1 137 ? -1.434 19.078 4.652 1 98.31 137 LEU B CA 1
ATOM 2297 C C . LEU B 1 137 ? -2.391 18.281 5.523 1 98.31 137 LEU B C 1
ATOM 2299 O O . LEU B 1 137 ? -3.609 18.406 5.402 1 98.31 137 LEU B O 1
ATOM 2303 N N . HIS B 1 138 ? -1.843 17.484 6.391 1 98.75 138 HIS B N 1
ATOM 2304 C CA . HIS B 1 138 ? -2.691 16.609 7.188 1 98.75 138 HIS B CA 1
ATOM 2305 C C . HIS B 1 138 ? -1.959 16.109 8.43 1 98.75 138 HIS B C 1
ATOM 2307 O O . HIS B 1 138 ? -0.74 16.266 8.539 1 98.75 138 HIS B O 1
ATOM 2313 N N . ALA B 1 139 ? -2.684 15.602 9.383 1 98.75 139 ALA B N 1
ATOM 2314 C CA . ALA B 1 139 ? -2.197 14.922 10.578 1 98.75 139 ALA B CA 1
ATOM 2315 C C . ALA B 1 139 ? -3.051 13.695 10.891 1 98.75 139 ALA B C 1
ATOM 2317 O O . ALA B 1 139 ? -4.102 13.492 10.281 1 98.75 139 ALA B O 1
ATOM 2318 N N . TRP B 1 140 ? -2.535 12.898 11.742 1 98.88 140 TRP B N 1
ATOM 2319 C CA . TRP B 1 140 ? -3.232 11.703 12.211 1 98.88 140 TRP B CA 1
ATOM 2320 C C . TRP B 1 140 ? -3.357 11.703 13.727 1 98.88 140 TRP B C 1
ATOM 2322 O O . TRP B 1 140 ? -2.418 12.086 14.438 1 98.88 140 TRP B O 1
ATOM 2332 N N . LYS B 1 141 ? -4.461 11.242 14.195 1 98.88 141 LYS B N 1
ATOM 2333 C CA . LYS B 1 141 ? -4.699 11.102 15.625 1 98.88 141 LYS B CA 1
ATOM 2334 C C . LYS B 1 141 ? -5.27 9.727 15.961 1 98.88 141 LYS B C 1
ATOM 2336 O O . LYS B 1 141 ? -6.164 9.242 15.273 1 98.88 141 LYS B O 1
ATOM 2341 N N . ASN B 1 142 ? -4.703 9.07 16.984 1 98.81 142 ASN B N 1
ATOM 2342 C CA . ASN B 1 142 ? -5.348 7.895 17.578 1 98.81 142 ASN B CA 1
ATOM 2343 C C . ASN B 1 142 ? -6.379 8.289 18.625 1 98.81 142 ASN B C 1
ATOM 2345 O O . ASN B 1 142 ? -6.02 8.727 19.719 1 98.81 142 ASN B O 1
ATOM 2349 N N . PRO B 1 143 ? -7.629 8.078 18.266 1 98.69 143 PRO B N 1
ATOM 2350 C CA . PRO B 1 143 ? -8.656 8.539 19.203 1 98.69 143 PRO B CA 1
ATOM 2351 C C . PRO B 1 143 ? -8.883 7.57 20.359 1 98.69 143 PRO B C 1
ATOM 2353 O O . PRO B 1 143 ? -9.617 7.887 21.297 1 98.69 143 PRO B O 1
ATOM 2356 N N . SER B 1 144 ? -8.336 6.41 20.312 1 98.19 144 SER B N 1
ATOM 2357 C CA . SER B 1 144 ? -8.539 5.402 21.344 1 98.19 144 SER B CA 1
ATOM 2358 C C . SER B 1 144 ? -7.809 5.766 22.625 1 98.19 144 SER B C 1
ATOM 2360 O O . SER B 1 144 ? -6.762 6.414 22.594 1 98.19 144 SER B O 1
ATOM 2362 N N . GLU B 1 145 ? -8.32 5.336 23.734 1 97.19 145 GLU B N 1
ATOM 2363 C CA . GLU B 1 145 ? -7.66 5.512 25.031 1 97.19 145 GLU B CA 1
ATOM 2364 C C . GLU B 1 145 ? -6.836 4.281 25.406 1 97.19 145 GLU B C 1
ATOM 2366 O O . GLU B 1 145 ? -6.023 4.328 26.328 1 97.19 145 GLU B O 1
ATOM 2371 N N . THR B 1 146 ? -6.988 3.215 24.625 1 96.5 146 THR B N 1
ATOM 2372 C CA . THR B 1 146 ? -6.398 1.969 25.109 1 96.5 146 THR B CA 1
ATOM 2373 C C . THR B 1 146 ? -5.703 1.23 23.969 1 96.5 146 THR B C 1
ATOM 2375 O O . THR B 1 146 ? -4.699 0.549 24.188 1 96.5 146 THR B O 1
ATOM 2378 N N . THR B 1 147 ? -6.258 1.366 22.781 1 96.69 147 THR B N 1
ATOM 2379 C CA . THR B 1 147 ? -5.816 0.521 21.672 1 96.69 147 THR B CA 1
ATOM 2380 C C . THR B 1 147 ? -4.887 1.29 20.734 1 96.69 147 THR B C 1
ATOM 2382 O O . THR B 1 147 ? -5.195 2.412 20.328 1 96.69 147 THR B O 1
ATOM 2385 N N . TRP B 1 148 ? -3.723 0.702 20.375 1 97.19 148 TRP B N 1
ATOM 2386 C CA . TRP B 1 148 ? -2.82 1.3 19.391 1 97.19 148 TRP B CA 1
ATOM 2387 C C . TRP B 1 148 ? -3.441 1.282 18 1 97.19 148 TRP B C 1
ATOM 2389 O O . TRP B 1 148 ? -4.195 0.369 17.656 1 97.19 148 TRP B O 1
ATOM 2399 N N . ALA B 1 149 ? -3.188 2.303 17.281 1 98 149 ALA B N 1
ATOM 2400 C CA . ALA B 1 149 ? -3.512 2.324 15.852 1 98 149 ALA B CA 1
ATOM 2401 C C . ALA B 1 149 ? -2.305 1.923 15.008 1 98 149 ALA B C 1
ATOM 2403 O O . ALA B 1 149 ? -1.17 2.289 15.328 1 98 149 ALA B O 1
ATOM 2404 N N . ARG B 1 150 ? -2.516 1.123 13.984 1 98.5 150 ARG B N 1
ATOM 2405 C CA . ARG B 1 150 ? -1.47 0.741 13.039 1 98.5 150 ARG B CA 1
ATOM 2406 C C . ARG B 1 150 ? -1.955 0.878 11.602 1 98.5 150 ARG B C 1
ATOM 2408 O O . ARG B 1 150 ? -3.09 0.514 11.289 1 98.5 150 ARG B O 1
ATOM 2415 N N . TRP B 1 151 ? -1.15 1.473 10.766 1 98.69 151 TRP B N 1
ATOM 2416 C CA . TRP B 1 151 ? -1.426 1.475 9.328 1 98.69 151 TRP B CA 1
ATOM 2417 C C . TRP B 1 151 ? -0.139 1.305 8.531 1 98.69 151 TRP B C 1
ATOM 2419 O O . TRP B 1 151 ? 0.96 1.428 9.078 1 98.69 151 TRP B O 1
ATOM 2429 N N . VAL B 1 152 ? -0.273 0.837 7.316 1 98.94 152 VAL B N 1
ATOM 2430 C CA . VAL B 1 152 ? 0.819 0.773 6.352 1 98.94 152 VAL B CA 1
ATOM 2431 C C . VAL B 1 152 ? 0.646 1.869 5.301 1 98.94 152 VAL B C 1
ATOM 2433 O O . VAL B 1 152 ? -0.459 2.086 4.801 1 98.94 152 VAL B O 1
ATOM 2436 N N . THR B 1 153 ? 1.709 2.602 5.051 1 98.88 153 THR B N 1
ATOM 2437 C CA . THR B 1 153 ? 1.691 3.662 4.051 1 98.88 153 THR B CA 1
ATOM 2438 C C . THR B 1 153 ? 2.598 3.309 2.873 1 98.88 153 THR B C 1
ATOM 2440 O O . THR B 1 153 ? 3.676 2.738 3.062 1 98.88 153 THR B O 1
ATOM 2443 N N . VAL B 1 154 ? 2.143 3.539 1.71 1 98.94 154 VAL B N 1
ATOM 2444 C CA . VAL B 1 154 ? 2.965 3.551 0.504 1 98.94 154 VAL B CA 1
ATOM 2445 C C . VAL B 1 154 ? 3 4.961 -0.084 1 98.94 154 VAL B C 1
ATOM 2447 O O . VAL B 1 154 ? 1.979 5.469 -0.554 1 98.94 154 VAL B O 1
ATOM 2450 N N . LEU B 1 155 ? 4.188 5.57 0.004 1 98.88 155 LEU B N 1
ATOM 2451 C CA . LEU B 1 155 ? 4.395 6.914 -0.524 1 98.88 155 LEU B CA 1
ATOM 2452 C C . LEU B 1 155 ? 5.066 6.863 -1.893 1 98.88 155 LEU B C 1
ATOM 2454 O O . LEU B 1 155 ? 6.145 6.285 -2.037 1 98.88 155 LEU B O 1
ATOM 2458 N N . LEU B 1 156 ? 4.391 7.395 -2.889 1 98.88 156 LEU B N 1
ATOM 2459 C CA . LEU B 1 156 ? 4.949 7.543 -4.227 1 98.88 156 LEU B CA 1
ATOM 2460 C C . LEU B 1 156 ? 5.395 8.984 -4.473 1 98.88 156 LEU B C 1
ATOM 2462 O O . LEU B 1 156 ? 4.625 9.922 -4.254 1 98.88 156 LEU B O 1
ATOM 2466 N N . SER B 1 157 ? 6.648 9.141 -4.914 1 98.81 157 SER B N 1
ATOM 2467 C CA . SER B 1 157 ? 7.082 10.484 -5.273 1 98.81 157 SER B CA 1
ATOM 2468 C C . SER B 1 157 ? 6.117 11.133 -6.266 1 98.81 157 SER B C 1
ATOM 2470 O O . SER B 1 157 ? 5.633 10.469 -7.184 1 98.81 157 SER B O 1
ATOM 2472 N N . ALA B 1 158 ? 5.879 12.398 -6.031 1 98.81 158 ALA B N 1
ATOM 2473 C CA . ALA B 1 158 ? 4.961 13.141 -6.887 1 98.81 158 ALA B CA 1
ATOM 2474 C C . ALA B 1 158 ? 5.441 14.578 -7.098 1 98.81 158 ALA B C 1
ATOM 2476 O O . ALA B 1 158 ? 6.23 15.094 -6.309 1 98.81 158 ALA B O 1
ATOM 2477 N N . GLU B 1 159 ? 4.977 15.148 -8.203 1 98.25 159 GLU B N 1
ATOM 2478 C CA . GLU B 1 159 ? 5.156 16.594 -8.352 1 98.25 159 GLU B CA 1
ATOM 2479 C C . GLU B 1 159 ? 4.438 17.359 -7.246 1 98.25 159 GLU B C 1
ATOM 2481 O O . GLU B 1 159 ? 3.32 17 -6.867 1 98.25 159 GLU B O 1
ATOM 2486 N N . PRO B 1 160 ? 5.133 18.391 -6.715 1 98.12 160 PRO B N 1
ATOM 2487 C CA . PRO B 1 160 ? 4.43 19.188 -5.699 1 98.12 160 PRO B CA 1
ATOM 2488 C C . PRO B 1 160 ? 3.125 19.781 -6.219 1 98.12 160 PRO B C 1
ATOM 2490 O O . PRO B 1 160 ? 3.018 20.109 -7.406 1 98.12 160 PRO B O 1
ATOM 2493 N N . VAL B 1 161 ? 2.199 19.969 -5.32 1 98.31 161 VAL B N 1
ATOM 2494 C CA . VAL B 1 161 ? 0.926 20.594 -5.664 1 98.31 161 VAL B CA 1
ATOM 2495 C C . VAL B 1 161 ? 1.157 22.047 -6.082 1 98.31 161 VAL B C 1
ATOM 2497 O O . VAL B 1 161 ? 1.943 22.766 -5.457 1 98.31 161 VAL B O 1
ATOM 2500 N N . GLN B 1 162 ? 0.493 22.406 -7.125 1 97.69 162 GLN B N 1
ATOM 2501 C CA . GLN B 1 162 ? 0.484 23.781 -7.578 1 97.69 162 GLN B CA 1
ATOM 2502 C C . GLN B 1 162 ? -0.934 24.344 -7.594 1 97.69 162 GLN B C 1
ATOM 2504 O O . GLN B 1 162 ? -1.828 23.781 -8.219 1 97.69 162 GLN B O 1
ATOM 2509 N N . VAL B 1 163 ? -1.113 25.438 -6.863 1 96.19 163 VAL B N 1
ATOM 2510 C CA . VAL B 1 163 ? -2.402 26.109 -6.848 1 96.19 163 VAL B CA 1
ATOM 2511 C C . VAL B 1 163 ? -2.205 27.594 -7.152 1 96.19 163 VAL B C 1
ATOM 2513 O O . VAL B 1 163 ? -1.47 28.297 -6.445 1 96.19 163 VAL B O 1
ATOM 2516 N N . ASN B 1 164 ? -2.863 28.109 -8.211 1 94.38 164 ASN B N 1
ATOM 2517 C CA . ASN B 1 164 ? 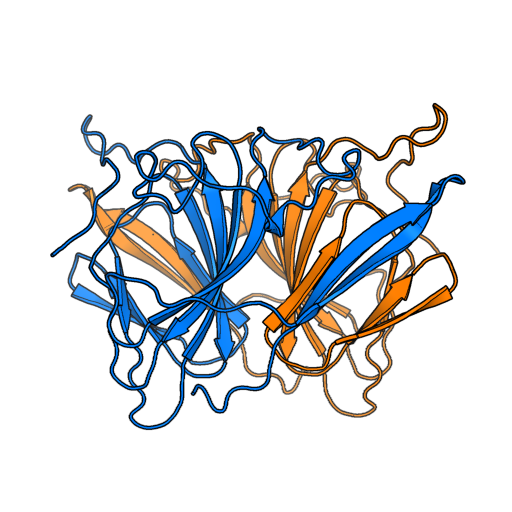-2.779 29.5 -8.617 1 94.38 164 ASN B CA 1
ATOM 2518 C C . ASN B 1 164 ? -1.329 29.953 -8.773 1 94.38 164 ASN B C 1
ATOM 2520 O O . ASN B 1 164 ? -0.947 31.016 -8.273 1 94.38 164 ASN B O 1
ATOM 2524 N N . GLY B 1 165 ? -0.562 29.078 -9.352 1 93.56 165 GLY B N 1
ATOM 2525 C CA . GLY B 1 165 ? 0.827 29.406 -9.641 1 93.56 165 GLY B CA 1
ATOM 2526 C C . GLY B 1 165 ? 1.744 29.219 -8.445 1 93.56 165 GLY B C 1
ATOM 2527 O O . GLY B 1 165 ? 2.961 29.391 -8.562 1 93.56 165 GLY B O 1
ATOM 2528 N N . ASN B 1 166 ? 1.194 28.922 -7.316 1 95.62 166 ASN B N 1
ATOM 2529 C CA . ASN B 1 166 ? 1.993 28.703 -6.117 1 95.62 166 ASN B CA 1
ATOM 2530 C C . ASN B 1 166 ? 2.281 27.219 -5.895 1 95.62 166 ASN B C 1
ATOM 2532 O O . ASN B 1 166 ? 1.372 26.391 -5.957 1 95.62 166 ASN B O 1
ATOM 2536 N N . VAL B 1 167 ? 3.541 26.922 -5.668 1 97.5 167 VAL B N 1
ATOM 2537 C CA . VAL B 1 167 ? 3.957 25.547 -5.375 1 97.5 167 VAL B CA 1
ATOM 2538 C C . VAL B 1 167 ? 3.836 25.281 -3.875 1 97.5 167 VAL B C 1
ATOM 2540 O O . VAL B 1 167 ? 4.355 26.047 -3.059 1 97.5 167 VAL B O 1
ATOM 2543 N N . LEU B 1 168 ? 3.148 24.234 -3.494 1 97.38 168 LEU B N 1
ATOM 2544 C CA . LEU B 1 168 ? 3.055 23.828 -2.098 1 97.38 168 LEU B CA 1
ATOM 2545 C C . LEU B 1 168 ? 4.168 22.844 -1.743 1 97.38 168 LEU B C 1
ATOM 2547 O O . LEU B 1 168 ? 4.055 21.656 -2.008 1 97.38 168 LEU B O 1
ATOM 2551 N N . ALA B 1 169 ? 5.199 23.359 -1.108 1 96.31 169 ALA B N 1
ATOM 2552 C CA . ALA B 1 169 ? 6.395 22.578 -0.792 1 96.31 169 ALA B CA 1
ATOM 2553 C C . ALA B 1 169 ? 6.16 21.688 0.424 1 96.31 169 ALA B C 1
ATOM 2555 O O . ALA B 1 169 ? 5.234 21.922 1.204 1 96.31 169 ALA B O 1
ATOM 2556 N N . PRO B 1 170 ? 6.977 20.609 0.529 1 97.44 170 PRO B N 1
ATOM 2557 C CA . PRO B 1 170 ? 6.922 19.844 1.776 1 97.44 170 PRO B CA 1
ATOM 2558 C C . PRO B 1 170 ? 7.023 20.719 3.018 1 97.44 170 PRO B C 1
ATOM 2560 O O . PRO B 1 170 ? 7.738 21.719 3.006 1 97.44 170 PRO B O 1
ATOM 2563 N N . ALA B 1 171 ? 6.258 20.297 4.031 1 96.06 171 ALA B N 1
ATOM 2564 C CA . ALA B 1 171 ? 6.176 21.094 5.25 1 96.06 171 ALA B CA 1
ATOM 2565 C C . ALA B 1 171 ? 5.961 20.219 6.473 1 96.06 171 ALA B C 1
ATOM 2567 O O . ALA B 1 171 ? 5.285 19.188 6.395 1 96.06 171 ALA B O 1
ATOM 2568 N N . LEU B 1 172 ? 6.5 20.562 7.57 1 93.94 172 LEU B N 1
ATOM 2569 C CA . LEU B 1 172 ? 6.32 19.922 8.867 1 93.94 172 LEU B CA 1
ATOM 2570 C C . LEU B 1 172 ? 5.961 20.953 9.938 1 93.94 172 LEU B C 1
ATOM 2572 O O . LEU B 1 172 ? 6.746 21.859 10.219 1 93.94 172 LEU B O 1
ATOM 2576 N N . GLY B 1 173 ? 4.727 20.766 10.328 1 84.44 173 GLY B N 1
ATOM 2577 C CA . GLY B 1 173 ? 4.285 21.672 11.367 1 84.44 173 GLY B CA 1
ATOM 2578 C C . GLY B 1 173 ? 4.898 21.391 12.719 1 84.44 173 GLY B C 1
ATOM 2579 O O . GLY B 1 173 ? 5.5 20.328 12.922 1 84.44 173 GLY B O 1
ATOM 2580 N N . GLU B 1 174 ? 4.863 22.453 13.641 1 71 174 GLU B N 1
ATOM 2581 C CA . GLU B 1 174 ? 5.387 22.344 15.008 1 71 174 GLU B CA 1
ATOM 2582 C C . GLU B 1 174 ? 4.453 21.531 15.898 1 71 174 GLU B C 1
ATOM 2584 O O . GLU B 1 174 ? 3.248 21.469 15.648 1 71 174 GLU B O 1
#

InterPro domains:
  IPR011051 RmlC-like cupin domain superfamily [SSF51182] (53-165)
  IPR014710 RmlC-like jelly roll fold [G3DSA:2.60.120.10] (39-173)
  IPR047142 Oryzines biosynthesis cluster protein J/Cupin-domain-containing oxidoreductase virC-like [PTHR36156] (4-168)

Organism: Armillaria gallica (NCBI:txid47427)

Solvent-accessible surface area (backbone atoms only — not comparable to full-atom values): 17136 Å² total; per-residue (Å²): 125,76,84,65,75,83,35,36,41,32,33,40,31,61,49,92,86,53,48,16,42,76,69,48,76,43,69,59,65,75,42,74,36,89,86,20,70,55,26,33,35,23,63,58,36,41,46,79,44,39,43,46,25,59,64,41,70,46,87,71,62,34,45,73,61,81,62,58,58,87,37,42,80,36,65,35,41,82,31,13,30,26,32,32,38,38,37,28,30,46,62,20,50,45,47,43,31,25,38,37,26,42,28,42,42,30,32,25,36,54,38,39,31,43,36,33,66,74,66,52,69,47,80,40,67,41,50,50,20,28,36,41,39,32,39,38,41,30,28,44,30,18,80,36,86,77,53,46,16,31,31,41,34,40,33,31,14,21,44,56,30,63,43,93,88,40,73,52,67,55,43,74,48,126,126,75,85,62,74,83,35,37,40,32,32,40,32,61,49,91,86,52,47,17,44,77,69,47,78,43,70,59,62,74,43,75,36,89,85,21,70,55,26,33,36,22,65,59,36,41,46,80,45,39,43,44,26,61,65,41,70,47,88,71,64,34,47,73,61,82,62,59,58,87,35,42,80,37,64,36,41,82,32,12,28,26,31,32,38,39,37,29,29,48,62,20,50,46,46,41,29,24,38,36,25,43,30,42,42,30,33,25,39,56,38,39,31,42,37,34,64,75,66,53,72,46,80,42,67,42,50,50,20,27,35,42,39,31,40,39,41,30,27,43,31,18,80,37,86,77,52,49,17,32,30,40,34,40,31,31,14,21,45,54,30,62,43,93,88,40,72,51,67,55,43,76,48,126

Nearest PDB structures (foldseek):
  8x0v-assembly1_B  TM=8.930E-01  e=3.288E-14  Stachybotrys sp.
  3es1-assembly1_A-2  TM=8.995E-01  e=6.104E-14  Novosphingobium aromaticivorans DSM 12444
  3ht1-assembly1_A-2  TM=7.552E-01  e=6.661E-06  Streptomyces resistomycificus
  5cu1-assembly1_A  TM=7.958E-01  e=4.262E-05  Ruegeria pomeroyi DSS-3
  4b29-assembly1_A  TM=7.698E-01  e=7.136E-05  Roseovarius nubinhibens ISM

Secondary structure (DSSP, 8-state):
---SPPPEEEEEEE-TTS-EEEEEEEEPPPEE-TTSTTEEEEEEEEE-SPSSB-GGG--S-GGG----TTSGGGTS-SSSEEEEEEEE-TT-BPPPEE-SEEEEEEEEES-EEEEETTS-EEEE-STT-EEEEES--EEEE---SSPPEEEEEEEEEBPPEEETTEEE--EE--/---SPP-EEEEEEE-TTS-EEEEEEEEPPPEE-TTSTTEEEEEEEEE-SPSSB-GGG--S-GGG----TTSGGGTS-SSSEEEEEEEE-TT-BPPPEE-SEEEEEEEEES-EEEEETTS-EEEE-STT-EEEEES--EEEE---SSPPEEEEEEEEEBPPEEETTEEE--EE--

Sequence (348 aa):
MSEASQIRRIVTCHDSGGQGTIQSDAVLQWADIPVVQGGRAAPIWRTLDSLPTNDNNSSEDGGQRSLDPSINIGLVPSNGSNCSATELAPGAVTPMHRTSSLDYDILVHGQVVLLMEDGTERLLDTPGDTVVMKGALHAWKNPSETTWARWVTVLLSAEPVQVNGNVLAPALGEMSEASQIRRIVTCHDSGGQGTIQSDAVLQWADIPVVQGGRAAPIWRTLDSLPTNDNNSSEDGGQRSLDPSINIGLVPSNGSNCSATELAPGAVTPMHRTSSLDYDILVHGQVVLLMEDGTERLLDTPGDTVVMKGALHAWKNPSETTWARWVTVLLSAEPVQVNGNVLAPALGE

pLDDT: mean 96.31, std 7.08, range [42.25, 98.94]